Protein AF-0000000070101263 (afdb_homodimer)

Foldseek 3Di:
DPPLVCVVCVVVPPPAAEAEDQKDKDKDAQQVDDDKDKDWHWYDDPNWIKIWIWIWHDPDDPFIKIWIAIETQDDQVVQVFKKKKKWFDADVDIDIDMDGHHYPPDDVVVCVVVVVTDMDGVVVQVRRDDPNMTIIIMGMDTD/DPPLVCVVCVVVPPPAAEAEDQKDKDKAAQQVDDDKDKDWHWYDDPNWIKIWIWIWHDPDDPFIKIWIAIETQDDQVVQVFKKKKKWFDADVDIDMDMDRGHYPPDDVVVCVVVVVTDMDGVVVQVRRDDPNMTIIIMGMDTD

Solvent-accessible surface area (backbone atoms only — not comparable to full-atom values): 15018 Å² total; per-residue (Å²): 131,72,60,64,56,44,48,56,36,57,75,44,35,102,71,47,53,73,43,71,48,44,62,43,74,49,74,40,70,58,67,73,55,84,73,69,47,78,46,63,35,36,36,36,42,94,94,43,43,30,39,42,38,39,33,33,42,69,80,48,98,92,41,55,36,34,42,34,49,45,25,24,70,49,48,60,75,60,18,68,40,31,35,35,32,45,33,38,66,38,93,65,34,34,41,34,30,33,30,56,35,39,18,61,83,49,63,66,64,57,32,60,76,50,43,68,50,43,58,44,45,60,56,40,50,57,66,42,31,58,95,42,23,36,57,33,38,37,37,55,45,78,101,132,72,62,63,58,45,47,56,39,55,73,47,32,101,69,52,53,74,42,72,47,44,63,42,74,50,72,41,72,58,68,73,55,85,72,70,46,77,46,61,34,35,37,35,41,96,92,41,44,30,38,41,37,39,33,33,40,68,80,49,97,91,40,55,34,34,41,35,49,44,25,25,70,50,48,62,75,60,16,69,39,30,34,36,34,44,32,38,66,38,93,64,33,36,40,36,32,33,30,55,36,39,18,60,82,50,63,65,63,56,32,61,75,51,42,69,48,45,58,44,45,61,56,38,50,57,66,43,31,59,95,42,23,37,58,32,40,38,36,54,44,78,100

Radius of gyration: 19.86 Å; Cα contacts (8 Å, |Δi|>4): 641; chains: 2; bounding box: 38×61×40 Å

InterPro domains:
  IPR004162 E3 ubiquitin-protein ligase SINA-like, animal [PTHR45877] (2-142)
  IPR008974 TRAF-like [G3DSA:2.60.210.10] (10-143)
  IPR018121 Seven-in-absentia protein, TRAF-like domain [PF03145] (43-139)

Sequence (286 aa):
MDAVVPHVMQHYNNSVITLEGEVVVFLAVNVNLAGTLDWVMVQSCFGSQFLLILEKLEIHAGYRKFFAAVQLIGTREQAEHFTYRLELNGTRRRLMWEATPLSIHERIETAFLNCDCLVFHPRVAELFAENGDLSINVTISMTMDAVVPHVMQHYNNSVITLEGEVVVFLAVNVNLAGTLDWVMVQSCFGSQFLLILEKLEIHAGYRKFFAAVQLIGTREQAEHFTYRLELNGTRRRLMWEATPLSIHERIETAFLNCDCLVFHPRVAELFAENGDLSINVTISMT

Organism: Ovis aries (NCBI:txid9940)

Structure (mmCIF, N/CA/C/O backbone):
data_AF-0000000070101263-model_v1
#
loop_
_entity.id
_entity.type
_entity.pdbx_description
1 polymer 'E3 ubiquitin-protein ligase'
#
loop_
_atom_site.group_PDB
_atom_site.id
_atom_site.type_symbol
_atom_site.label_atom_id
_atom_site.label_alt_id
_atom_site.label_comp_id
_atom_site.label_asym_id
_atom_site.label_entity_id
_atom_site.label_seq_id
_atom_site.pdbx_PDB_ins_code
_atom_site.Cartn_x
_atom_site.Cartn_y
_atom_site.Cartn_z
_atom_site.occupancy
_atom_site.B_iso_or_equiv
_atom_site.auth_seq_id
_atom_site.auth_comp_id
_atom_site.auth_asym_id
_atom_site.auth_atom_id
_atom_site.pdbx_PDB_model_num
ATOM 1 N N . MET A 1 1 ? 3.904 -27.297 -20.906 1 31.7 1 MET A N 1
ATOM 2 C CA . MET A 1 1 ? 3.092 -26.219 -20.344 1 31.7 1 MET A CA 1
ATOM 3 C C . MET A 1 1 ? 2.418 -26.672 -19.047 1 31.7 1 MET A C 1
ATOM 5 O O . MET A 1 1 ? 2.105 -25.844 -18.188 1 31.7 1 MET A O 1
ATOM 9 N N . ASP A 1 2 ? 1.964 -27.875 -18.984 1 37.81 2 ASP A N 1
ATOM 10 C CA . ASP A 1 2 ? 1.188 -28.641 -18.016 1 37.81 2 ASP A CA 1
ATOM 11 C C . ASP A 1 2 ? 2.014 -28.938 -16.766 1 37.81 2 ASP A C 1
ATOM 13 O O . ASP A 1 2 ? 1.493 -29.469 -15.781 1 37.81 2 ASP A O 1
ATOM 17 N N . ALA A 1 3 ? 3.246 -28.828 -16.984 1 41.22 3 ALA A N 1
ATOM 18 C CA . ALA A 1 3 ? 4.023 -29.516 -15.945 1 41.22 3 ALA A CA 1
ATOM 19 C C . ALA A 1 3 ? 4.094 -28.688 -14.672 1 41.22 3 ALA A C 1
ATOM 21 O O . ALA A 1 3 ? 4.184 -29.234 -13.57 1 41.22 3 ALA A O 1
ATOM 22 N N . VAL A 1 4 ? 4.281 -27.5 -14.82 1 42 4 VAL A N 1
ATOM 23 C CA . VAL A 1 4 ? 4.625 -26.672 -13.672 1 42 4 VAL A CA 1
ATOM 24 C C . VAL A 1 4 ? 3.404 -26.516 -12.766 1 42 4 VAL A C 1
ATOM 26 O O . VAL A 1 4 ? 3.541 -26.328 -11.555 1 42 4 VAL A O 1
ATOM 29 N N . VAL A 1 5 ? 2.182 -26.609 -13.32 1 50.41 5 VAL A N 1
ATOM 30 C CA . VAL A 1 5 ? 0.956 -26.547 -12.531 1 50.41 5 VAL A CA 1
ATOM 31 C C . VAL A 1 5 ? 0.903 -27.703 -11.547 1 50.41 5 VAL A C 1
ATOM 33 O O . VAL A 1 5 ? 0.559 -27.531 -10.375 1 50.41 5 VAL A O 1
ATOM 36 N N . PRO A 1 6 ? 1.546 -28.656 -12.117 1 45.44 6 PRO A N 1
ATOM 37 C CA . PRO A 1 6 ? 1.419 -29.828 -11.242 1 45.44 6 PRO A CA 1
ATOM 38 C C . PRO A 1 6 ? 2.182 -29.672 -9.93 1 45.44 6 PRO A C 1
ATOM 40 O O . PRO A 1 6 ? 1.728 -30.141 -8.883 1 45.44 6 PRO A O 1
ATOM 43 N N . HIS A 1 7 ? 3.258 -29.047 -10.109 1 50.44 7 HIS A N 1
ATOM 44 C CA . HIS A 1 7 ? 4.062 -29.078 -8.891 1 50.44 7 HIS A CA 1
ATOM 45 C C . HIS A 1 7 ? 3.551 -28.078 -7.863 1 50.44 7 HIS A C 1
ATOM 47 O O . HIS A 1 7 ? 3.562 -28.359 -6.66 1 50.44 7 HIS A O 1
ATOM 53 N N . VAL A 1 8 ? 3.246 -26.906 -8.273 1 53.38 8 VAL A N 1
ATOM 54 C CA . VAL A 1 8 ? 2.627 -26 -7.309 1 53.38 8 VAL A CA 1
ATOM 55 C C . VAL A 1 8 ? 1.36 -26.641 -6.742 1 53.38 8 VAL A C 1
ATOM 57 O O . VAL A 1 8 ? 1.121 -26.594 -5.535 1 53.38 8 VAL A O 1
ATOM 60 N N . MET A 1 9 ? 0.621 -27.281 -7.691 1 50.78 9 MET A N 1
ATOM 61 C CA . MET A 1 9 ? -0.564 -28.016 -7.27 1 50.78 9 MET A CA 1
ATOM 62 C C . MET A 1 9 ? -0.178 -29.219 -6.418 1 50.78 9 MET A C 1
ATOM 64 O O . MET A 1 9 ? -0.903 -29.594 -5.492 1 50.78 9 MET A O 1
ATOM 68 N N . GLN A 1 10 ? 0.833 -29.719 -6.832 1 50.75 10 GLN A N 1
ATOM 69 C CA . GLN A 1 10 ? 1.264 -30.875 -6.047 1 50.75 10 GLN A CA 1
ATOM 70 C C . GLN A 1 10 ? 1.709 -30.453 -4.648 1 50.75 10 GLN A C 1
ATOM 72 O O . GLN A 1 10 ? 1.461 -31.156 -3.67 1 50.75 10 GLN A O 1
ATOM 77 N N . HIS A 1 11 ? 2.512 -29.391 -4.719 1 45.5 11 HIS A N 1
ATOM 78 C CA . HIS A 1 11 ? 2.947 -28.891 -3.42 1 45.5 11 HIS A CA 1
ATOM 79 C C . HIS A 1 11 ? 1.771 -28.344 -2.619 1 45.5 11 HIS A C 1
ATOM 81 O O . HIS A 1 11 ? 1.729 -28.484 -1.396 1 45.5 11 HIS A O 1
ATOM 87 N N . TYR A 1 12 ? 0.876 -27.547 -3.354 1 51 12 TYR A N 1
ATOM 88 C CA . TYR A 1 12 ? -0.314 -27.031 -2.682 1 51 12 TYR A CA 1
ATOM 89 C C . TYR A 1 12 ? -1.512 -27.938 -2.928 1 51 12 TYR A C 1
ATOM 91 O O . TYR A 1 12 ? -2.645 -27.594 -2.588 1 51 12 TYR A O 1
ATOM 99 N N . ASN A 1 13 ? -1.43 -29.047 -3.586 1 46.78 13 ASN A N 1
ATOM 100 C CA . ASN A 1 13 ? -2.359 -30.094 -3.998 1 46.78 13 ASN A CA 1
ATOM 101 C C . ASN A 1 13 ? -3.729 -29.906 -3.348 1 46.78 13 ASN A C 1
ATOM 103 O O . ASN A 1 13 ? -4.555 -29.141 -3.832 1 46.78 13 ASN A O 1
ATOM 107 N N . ASN A 1 14 ? -4.043 -31.016 -2.5 1 48.91 14 ASN A N 1
ATOM 108 C CA . ASN A 1 14 ? -5.398 -31.328 -2.078 1 48.91 14 ASN A CA 1
ATOM 109 C C . ASN A 1 14 ? -6.09 -30.125 -1.441 1 48.91 14 ASN A C 1
ATOM 111 O O . ASN A 1 14 ? -7.297 -30.172 -1.188 1 48.91 14 ASN A O 1
ATOM 115 N N . SER A 1 15 ? -5.258 -29.016 -1.234 1 50.16 15 SER A N 1
ATOM 116 C 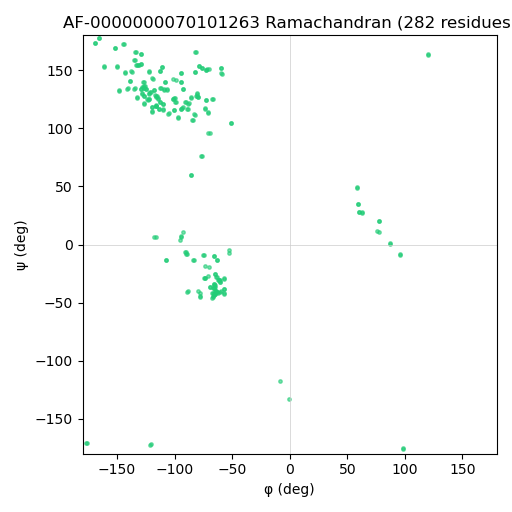CA . SER A 1 15 ? -5.848 -27.969 -0.411 1 50.16 15 SER A CA 1
ATOM 117 C C . SER A 1 15 ? -5.984 -26.672 -1.191 1 50.16 15 SER A C 1
ATOM 119 O O . SER A 1 15 ? -6.32 -25.625 -0.62 1 50.16 15 SER A O 1
ATOM 121 N N . VAL A 1 16 ? -5.645 -26.844 -2.57 1 60.12 16 VAL A N 1
ATOM 122 C CA . VAL A 1 16 ? -5.715 -25.562 -3.254 1 60.12 16 VAL A CA 1
ATOM 123 C C . VAL A 1 16 ? -7.16 -25.266 -3.65 1 60.12 16 VAL A C 1
ATOM 125 O O . VAL A 1 16 ? -7.777 -26.031 -4.391 1 60.12 16 VAL A O 1
ATOM 128 N N . ILE A 1 17 ? -7.766 -24.359 -3.133 1 69.25 17 ILE A N 1
ATOM 129 C CA . ILE A 1 17 ? -9.102 -23.859 -3.436 1 69.25 17 ILE A CA 1
ATOM 130 C C . ILE A 1 17 ? -9.07 -23.078 -4.746 1 69.25 17 ILE A C 1
ATOM 132 O O . ILE A 1 17 ? -8.164 -22.281 -4.977 1 69.25 17 ILE A O 1
ATOM 136 N N . THR A 1 18 ? -9.789 -23.562 -5.727 1 78.38 18 THR A N 1
ATOM 137 C CA . THR A 1 18 ? -9.906 -22.859 -6.996 1 78.38 18 THR A CA 1
ATOM 138 C C . THR A 1 18 ? -11.109 -21.922 -6.988 1 78.38 18 THR A C 1
ATOM 140 O O . THR A 1 18 ? -12.227 -22.344 -6.676 1 78.38 18 THR A O 1
ATOM 143 N N . LEU A 1 19 ? -10.812 -20.719 -7.219 1 86.38 19 LEU A N 1
ATOM 144 C CA . LEU A 1 19 ? -11.852 -19.688 -7.352 1 86.38 19 LEU A CA 1
ATOM 145 C C . LEU A 1 19 ? -12.141 -19.406 -8.82 1 86.38 19 LEU A C 1
ATOM 147 O O . LEU A 1 19 ? -11.242 -19.453 -9.656 1 86.38 19 LEU A O 1
ATOM 151 N N . GLU A 1 20 ? -13.312 -19.219 -9.055 1 92.75 20 GLU A N 1
ATOM 152 C CA . GLU A 1 20 ? -13.711 -18.953 -10.43 1 92.75 20 GLU A CA 1
ATOM 153 C C . GLU A 1 20 ? -14.203 -17.516 -10.586 1 92.75 20 GLU A C 1
ATOM 155 O O . GLU A 1 20 ? -14.953 -17.016 -9.75 1 92.75 20 GLU A O 1
ATOM 160 N N . GLY A 1 21 ? -13.75 -16.812 -11.664 1 95.62 21 GLY A N 1
ATOM 161 C CA . GLY A 1 21 ? -14.242 -15.484 -11.977 1 95.62 21 GLY A CA 1
ATOM 162 C C . GLY A 1 21 ? -13.156 -14.43 -11.984 1 95.62 21 GLY A C 1
ATOM 163 O O . GLY A 1 21 ? -12.047 -14.672 -11.5 1 95.62 21 GLY A O 1
ATOM 164 N N . GLU A 1 22 ? -13.422 -13.289 -12.57 1 97.31 22 GLU A N 1
ATOM 165 C CA . GLU A 1 22 ? -12.461 -12.203 -12.695 1 97.31 22 GLU A CA 1
ATOM 166 C C . GLU A 1 22 ? -12.242 -11.5 -11.359 1 97.31 22 GLU A C 1
ATOM 168 O O . GLU A 1 22 ? -11.219 -10.836 -11.164 1 97.31 22 GLU A O 1
ATOM 173 N N . VAL A 1 23 ? -13.336 -11.562 -10.57 1 97.44 23 VAL A N 1
ATOM 174 C CA . VAL A 1 23 ? -13.281 -10.969 -9.242 1 97.44 23 VAL A CA 1
ATOM 175 C C . VAL A 1 23 ? -13.539 -12.039 -8.18 1 97.44 23 VAL A C 1
ATOM 177 O O . VAL A 1 23 ? -14.578 -12.703 -8.203 1 97.44 23 VAL A O 1
ATOM 180 N N . VAL A 1 24 ? -12.602 -12.289 -7.332 1 96.56 24 VAL A N 1
ATOM 181 C CA . VAL A 1 24 ? -12.75 -13.289 -6.277 1 96.56 24 VAL A CA 1
ATOM 182 C C . VAL A 1 24 ? -12.266 -12.711 -4.949 1 96.56 24 VAL A C 1
ATOM 184 O O . VAL A 1 24 ? -11.68 -11.625 -4.91 1 96.56 24 VAL A O 1
ATOM 187 N N . VAL A 1 25 ? -12.625 -13.406 -3.898 1 96.12 25 VAL A N 1
ATOM 188 C CA . VAL A 1 25 ? -12.094 -13.062 -2.584 1 96.12 25 VAL A CA 1
ATOM 189 C C . VAL A 1 25 ? -11.125 -14.148 -2.115 1 96.12 25 VAL A C 1
ATOM 191 O O . VAL A 1 25 ? -11.516 -15.312 -1.982 1 96.12 25 VAL A O 1
ATOM 194 N N . PHE A 1 26 ? -9.875 -13.805 -1.938 1 94.88 26 PHE A N 1
ATOM 195 C CA . PHE A 1 26 ? -8.844 -14.633 -1.32 1 94.88 26 PHE A CA 1
ATOM 196 C C . PHE A 1 26 ? -8.875 -14.492 0.197 1 94.88 26 PHE A C 1
ATOM 198 O O . PHE A 1 26 ? -8.523 -13.445 0.736 1 94.88 26 PHE A O 1
ATOM 205 N N . LEU A 1 27 ? -9.344 -15.523 0.858 1 93.62 27 LEU A N 1
ATOM 206 C CA . LEU A 1 27 ? -9.422 -15.492 2.314 1 93.62 27 LEU A CA 1
ATOM 207 C C . LEU A 1 27 ? -8.227 -16.188 2.943 1 93.62 27 LEU A C 1
ATOM 209 O O . LEU A 1 27 ? -8.055 -17.406 2.797 1 93.62 27 LEU A O 1
ATOM 213 N N . ALA A 1 28 ? -7.363 -15.492 3.525 1 94.12 28 ALA A N 1
ATOM 214 C CA . ALA A 1 28 ? -6.258 -16.031 4.312 1 94.12 28 ALA A CA 1
ATOM 215 C C . ALA A 1 28 ? -6.637 -16.141 5.789 1 94.12 28 ALA A C 1
ATOM 217 O O . ALA A 1 28 ? -6.824 -15.125 6.465 1 94.12 28 ALA A O 1
ATOM 218 N N . VAL A 1 29 ? -6.625 -17.328 6.289 1 93.06 29 VAL A N 1
ATOM 219 C CA . VAL A 1 29 ? -7.082 -17.547 7.66 1 93.06 29 VAL A CA 1
ATOM 220 C C . VAL A 1 29 ? -5.891 -17.516 8.609 1 93.06 29 VAL A C 1
ATOM 222 O O . VAL A 1 29 ? -4.785 -17.922 8.242 1 93.06 29 VAL A O 1
ATOM 225 N N . ASN A 1 30 ? -6.07 -17.047 9.828 1 93.12 30 ASN A N 1
ATOM 226 C CA . ASN A 1 30 ? -5.113 -17.078 10.93 1 93.12 30 ASN A CA 1
ATOM 227 C C . ASN A 1 30 ? -3.816 -16.359 10.562 1 93.12 30 ASN A C 1
ATOM 229 O O . ASN A 1 30 ? -2.727 -16.891 10.789 1 93.12 30 ASN A O 1
ATOM 233 N N . VAL A 1 31 ? -3.998 -15.133 10.031 1 94 31 VAL A N 1
ATOM 234 C CA . VAL A 1 31 ? -2.818 -14.438 9.531 1 94 31 VAL A CA 1
ATOM 235 C C . VAL A 1 31 ? -2.002 -13.906 10.711 1 94 31 VAL A C 1
ATOM 237 O O . VAL A 1 31 ? -0.859 -13.469 10.539 1 94 31 VAL A O 1
ATOM 240 N N . ASN A 1 32 ? -2.527 -13.969 11.93 1 93 32 ASN A N 1
ATOM 241 C CA . ASN A 1 32 ? -1.845 -13.43 13.102 1 93 32 ASN A CA 1
ATOM 242 C C . ASN A 1 32 ? -0.94 -14.477 13.75 1 93 32 ASN A C 1
ATOM 244 O O . ASN A 1 32 ? -0.196 -14.164 14.68 1 93 32 ASN A O 1
ATOM 248 N N . LEU A 1 33 ? -1.052 -15.656 13.273 1 90.62 33 LEU A N 1
ATOM 249 C CA . LEU A 1 33 ? -0.195 -16.688 13.844 1 90.62 33 LEU A CA 1
ATOM 250 C C . LEU A 1 33 ? 1.277 -16.328 13.672 1 90.62 33 LEU A C 1
ATOM 252 O O . LEU A 1 33 ? 1.656 -15.711 12.672 1 90.62 33 LEU A O 1
ATOM 256 N N . ALA A 1 34 ? 2.049 -16.75 14.641 1 88.19 34 ALA A N 1
ATOM 257 C CA . ALA A 1 34 ? 3.473 -16.422 14.648 1 88.19 34 ALA A CA 1
ATOM 258 C C . ALA A 1 34 ? 4.219 -17.219 13.578 1 88.19 34 ALA A C 1
ATOM 260 O O . ALA A 1 34 ? 3.793 -18.312 13.195 1 88.19 34 ALA A O 1
ATOM 261 N N . GLY A 1 35 ? 5.359 -16.562 13.047 1 87.69 35 GLY A N 1
ATOM 262 C CA . GLY A 1 35 ? 6.242 -17.266 12.133 1 87.69 35 GLY A CA 1
ATOM 263 C C . GLY A 1 35 ? 5.969 -16.953 10.68 1 87.69 35 GLY A C 1
ATOM 264 O O . GLY A 1 35 ? 5.293 -15.961 10.367 1 87.69 35 GLY A O 1
ATOM 265 N N . THR A 1 36 ? 6.633 -17.609 9.867 1 90.06 36 THR A N 1
ATOM 266 C CA . THR A 1 36 ? 6.449 -17.5 8.43 1 90.06 36 THR A CA 1
ATOM 267 C C . THR A 1 36 ? 5.262 -18.344 7.973 1 90.06 36 THR A C 1
ATOM 269 O O . THR A 1 36 ? 5.117 -19.5 8.391 1 90.06 36 THR A O 1
ATOM 272 N N . LEU A 1 37 ? 4.363 -17.734 7.242 1 90.94 37 LEU A N 1
ATOM 273 C CA . LEU A 1 37 ? 3.164 -18.391 6.734 1 90.94 37 LEU A CA 1
ATOM 274 C C . LEU A 1 37 ? 3.008 -18.156 5.234 1 90.94 37 LEU A C 1
ATOM 276 O O . LEU A 1 37 ? 3.547 -17.188 4.695 1 90.94 37 LEU A O 1
ATOM 280 N N . ASP A 1 38 ? 2.283 -19.109 4.566 1 89.31 38 ASP A N 1
ATOM 281 C CA . ASP A 1 38 ? 2.016 -18.969 3.139 1 89.31 38 ASP A CA 1
ATOM 282 C C . ASP A 1 38 ? 0.594 -19.422 2.803 1 89.31 38 ASP A C 1
ATOM 284 O O . ASP A 1 38 ? 0.082 -20.375 3.387 1 89.31 38 ASP A O 1
ATOM 288 N N . TRP A 1 39 ? -0.081 -18.688 2.039 1 90.12 39 TRP A N 1
ATOM 289 C CA . TRP A 1 39 ? -1.398 -18.969 1.484 1 90.12 39 TRP A CA 1
ATOM 290 C C . TRP A 1 39 ? -1.371 -18.922 -0.039 1 90.12 39 TRP A C 1
ATOM 292 O O . TRP A 1 39 ? -0.791 -18 -0.623 1 90.12 39 TRP A O 1
ATOM 302 N N . VAL A 1 40 ? -1.889 -19.938 -0.651 1 89.94 40 VAL A N 1
ATOM 303 C CA . VAL A 1 40 ? -1.947 -19.969 -2.107 1 89.94 40 VAL A CA 1
ATOM 304 C C . VAL A 1 40 ? -3.33 -20.438 -2.559 1 89.94 40 VAL A C 1
ATOM 306 O O . VAL A 1 40 ? -3.893 -21.375 -1.986 1 89.94 40 VAL A O 1
ATOM 309 N N . MET A 1 41 ? -3.873 -19.766 -3.492 1 90.38 41 MET A N 1
ATOM 310 C CA . MET A 1 41 ? -5.121 -20.156 -4.141 1 90.38 41 MET A CA 1
ATOM 311 C C . MET A 1 41 ? -5.016 -20.016 -5.656 1 90.38 41 MET A C 1
ATOM 313 O O . MET A 1 41 ? -4.156 -19.281 -6.156 1 90.38 41 MET A O 1
ATOM 317 N N . VAL A 1 42 ? -5.844 -20.703 -6.27 1 91.31 42 VAL A N 1
ATOM 318 C CA . VAL A 1 42 ? -5.875 -20.609 -7.727 1 91.31 42 VAL A CA 1
ATOM 319 C C . VAL A 1 42 ? -7.141 -19.875 -8.172 1 91.31 42 VAL A C 1
ATOM 321 O O . VAL A 1 42 ? -8.227 -20.125 -7.645 1 91.31 42 VAL A O 1
ATOM 324 N N . GLN A 1 43 ? -7.012 -18.984 -9.039 1 94 43 GLN A N 1
ATOM 325 C CA . GLN A 1 43 ? -8.117 -18.266 -9.672 1 94 43 GLN A CA 1
ATOM 326 C C . GLN A 1 43 ? -8.172 -18.547 -11.164 1 94 43 GLN A C 1
ATOM 328 O O . GLN A 1 43 ? -7.168 -18.422 -11.867 1 94 43 GLN A O 1
ATOM 333 N N . SER A 1 44 ? -9.312 -18.953 -11.609 1 93 44 SER A N 1
ATOM 334 C CA . SER A 1 44 ? -9.508 -19.25 -13.023 1 93 44 SER A CA 1
ATOM 335 C C . SER A 1 44 ? -10.414 -18.219 -13.695 1 93 44 SER A C 1
ATOM 337 O O . SER A 1 44 ? -11.547 -18 -13.25 1 93 44 SER A O 1
ATOM 339 N N . CYS A 1 45 ? -9.914 -17.562 -14.695 1 95.75 45 CYS A N 1
ATOM 340 C CA . CYS A 1 45 ? -10.688 -16.625 -15.5 1 95.75 45 CYS A CA 1
ATOM 341 C C . CYS A 1 45 ? -10 -16.375 -16.844 1 95.75 45 CYS A C 1
ATOM 343 O O . CYS A 1 45 ? -8.805 -16.609 -16.984 1 95.75 45 CYS A O 1
ATOM 345 N N . PHE A 1 46 ? -10.75 -16.016 -17.891 1 97.25 46 PHE A N 1
ATOM 346 C CA . PHE A 1 46 ? -10.266 -15.672 -19.234 1 97.25 46 PHE A CA 1
ATOM 347 C C . PHE A 1 46 ? -9.516 -16.844 -19.844 1 97.25 46 PHE A C 1
ATOM 349 O O . PHE A 1 46 ? -8.508 -16.656 -20.547 1 97.25 46 PHE A O 1
ATOM 356 N N . GLY A 1 47 ? -9.867 -18.016 -19.453 1 94.56 47 GLY A N 1
ATOM 357 C CA . GLY A 1 47 ? -9.242 -19.203 -20.016 1 94.56 47 GLY A CA 1
ATOM 358 C C . GLY A 1 47 ? -7.848 -19.469 -19.484 1 94.56 47 GLY A C 1
ATOM 359 O O . GLY A 1 47 ? -7.082 -20.234 -20.062 1 94.56 47 GLY A O 1
ATOM 360 N N . SER A 1 48 ? -7.504 -18.719 -18.391 1 95.06 48 SER A N 1
ATOM 361 C CA . SER A 1 48 ? -6.195 -18.859 -17.766 1 95.06 48 SER A CA 1
ATOM 362 C C . SER A 1 48 ? -6.32 -19.078 -16.25 1 95.06 48 SER A C 1
ATOM 364 O O . SER A 1 48 ? -7.398 -18.906 -15.688 1 95.06 48 SER A O 1
ATOM 366 N N . GLN A 1 49 ? -5.277 -19.516 -15.695 1 92.31 49 GLN A N 1
ATOM 367 C CA . GLN A 1 49 ? -5.223 -19.719 -14.25 1 92.31 49 GLN A CA 1
ATOM 368 C C . GLN A 1 49 ? -4.129 -18.859 -13.617 1 92.31 49 GLN A C 1
ATOM 370 O O . GLN A 1 49 ? -3.045 -18.703 -14.188 1 92.31 49 GLN A O 1
ATOM 375 N N . PHE A 1 50 ? -4.441 -18.406 -12.5 1 94.81 50 PHE A N 1
ATOM 376 C CA . PHE A 1 50 ? -3.543 -17.531 -11.75 1 94.81 50 PHE A CA 1
ATOM 377 C C . PHE A 1 50 ? -3.322 -18.062 -10.336 1 94.81 50 PHE A C 1
ATOM 379 O O . PHE A 1 50 ? -4.258 -18.547 -9.703 1 94.81 50 PHE A O 1
ATOM 386 N N . LEU A 1 51 ? -2.119 -17.969 -9.898 1 93.5 51 LEU A N 1
ATOM 387 C CA . LEU A 1 51 ? -1.808 -18.266 -8.508 1 93.5 51 LEU A CA 1
ATOM 388 C C . LEU A 1 51 ? -1.819 -16.984 -7.668 1 93.5 51 LEU A C 1
ATOM 390 O O . LEU A 1 51 ? -1.079 -16.047 -7.953 1 93.5 51 LEU A O 1
ATOM 394 N N . LEU A 1 52 ? -2.756 -17 -6.73 1 95 52 LEU A N 1
ATOM 395 C CA . LEU A 1 52 ? -2.758 -15.938 -5.723 1 95 52 LEU A CA 1
ATOM 396 C C . LEU A 1 52 ? -1.873 -16.312 -4.539 1 95 52 LEU A C 1
ATOM 398 O O . LEU A 1 52 ? -2.094 -17.344 -3.896 1 95 52 LEU A O 1
ATOM 402 N N . ILE A 1 53 ? -0.875 -15.492 -4.266 1 93.69 53 ILE A N 1
ATOM 403 C CA . ILE A 1 53 ? 0.125 -15.859 -3.27 1 93.69 53 ILE A CA 1
ATOM 404 C C . ILE A 1 53 ? 0.193 -14.789 -2.188 1 93.69 53 ILE A C 1
ATOM 406 O O . ILE A 1 53 ? 0.315 -13.594 -2.492 1 93.69 53 ILE A O 1
ATOM 410 N N . LEU A 1 54 ? 0.026 -15.156 -0.981 1 95.62 54 LEU A N 1
ATOM 411 C CA . LEU A 1 54 ? 0.294 -14.344 0.197 1 95.62 54 LEU A CA 1
ATOM 412 C C . LEU A 1 54 ? 1.306 -15.023 1.112 1 95.62 54 LEU A C 1
ATOM 414 O O . LEU A 1 54 ? 1.133 -16.188 1.479 1 95.62 54 LEU A O 1
ATOM 418 N N . GLU A 1 55 ? 2.355 -14.312 1.417 1 94.5 55 GLU A N 1
ATOM 419 C CA . GLU A 1 55 ? 3.355 -14.836 2.34 1 94.5 55 GLU A CA 1
ATOM 420 C C . GLU A 1 55 ? 3.652 -13.852 3.461 1 94.5 55 GLU A C 1
ATOM 422 O O . GLU A 1 55 ? 3.732 -12.641 3.225 1 94.5 55 GLU A O 1
ATOM 427 N N . LYS A 1 56 ? 3.717 -14.375 4.594 1 94.94 56 LYS A N 1
ATOM 428 C CA . LYS A 1 56 ? 4.277 -13.664 5.742 1 94.94 56 LYS A CA 1
ATOM 429 C C . LYS A 1 56 ? 5.711 -14.117 6.016 1 94.94 56 LYS A C 1
ATOM 431 O O . LYS A 1 56 ? 5.949 -15.273 6.359 1 94.94 56 LYS A O 1
ATOM 436 N N . LEU A 1 57 ? 6.648 -13.164 5.863 1 93.81 57 LEU A N 1
ATOM 437 C CA . LEU A 1 57 ? 8.055 -13.523 5.961 1 93.81 57 LEU A CA 1
ATOM 438 C C . LEU A 1 57 ? 8.75 -12.719 7.055 1 93.81 57 LEU A C 1
ATOM 440 O O . LEU A 1 57 ? 8.383 -11.57 7.309 1 93.81 57 LEU A O 1
ATOM 444 N N . GLU A 1 58 ? 9.68 -13.32 7.629 1 89.81 58 GLU A N 1
ATOM 445 C CA . GLU A 1 58 ? 10.562 -12.602 8.539 1 89.81 58 GLU A CA 1
ATOM 446 C C . GLU A 1 58 ? 11.742 -11.984 7.801 1 89.81 58 GLU A C 1
ATOM 448 O O . GLU A 1 58 ? 12.586 -12.703 7.254 1 89.81 58 GLU A O 1
ATOM 453 N N . ILE A 1 59 ? 11.883 -10.742 7.77 1 84.25 59 ILE A N 1
ATOM 454 C CA . ILE A 1 59 ? 12.93 -10.039 7.035 1 84.25 59 ILE A CA 1
ATOM 455 C C . ILE A 1 59 ? 14.164 -9.875 7.926 1 84.25 59 ILE A C 1
ATOM 457 O O . ILE A 1 59 ? 15.297 -10.016 7.457 1 84.25 59 ILE A O 1
ATOM 461 N N . HIS A 1 60 ? 14.039 -9.57 9.172 1 78.75 60 HIS A N 1
ATOM 462 C CA . HIS A 1 60 ? 15.078 -9.586 10.195 1 78.75 60 HIS A CA 1
ATOM 463 C C . HIS A 1 60 ? 14.531 -10.031 11.539 1 78.75 60 HIS A C 1
ATOM 465 O O . HIS A 1 60 ? 13.344 -10.344 11.664 1 78.75 60 HIS A O 1
ATOM 471 N N . ALA A 1 61 ? 15.398 -10.219 12.438 1 78 61 ALA A N 1
ATOM 472 C CA . ALA A 1 61 ? 14.953 -10.727 13.727 1 78 61 ALA A CA 1
ATOM 473 C C . ALA A 1 61 ? 13.789 -9.898 14.273 1 78 61 ALA A C 1
ATOM 475 O O . ALA A 1 61 ? 13.945 -8.711 14.57 1 78 61 ALA A O 1
ATOM 476 N N . GLY A 1 62 ? 12.547 -10.516 14.172 1 78.62 62 GLY A N 1
ATOM 477 C CA . GLY A 1 62 ? 11.375 -9.93 14.789 1 78.62 62 GLY A CA 1
ATOM 478 C C . GLY A 1 62 ? 10.562 -9.078 13.836 1 78.62 62 GLY A C 1
ATOM 479 O O . GLY A 1 62 ? 9.469 -8.609 14.18 1 78.62 62 GLY A O 1
ATOM 480 N N . TYR A 1 63 ? 11.109 -8.82 12.625 1 85.31 63 TYR A N 1
ATOM 481 C CA . TYR A 1 63 ? 10.406 -7.965 11.672 1 85.31 63 TYR A CA 1
ATOM 482 C C . TYR A 1 63 ? 9.789 -8.797 10.555 1 85.31 63 TYR A C 1
ATOM 484 O O . TYR A 1 63 ? 10.508 -9.43 9.773 1 85.31 63 TYR A O 1
ATOM 492 N N . ARG A 1 64 ? 8.484 -8.773 10.594 1 92.62 64 ARG A N 1
ATOM 493 C CA . ARG A 1 64 ? 7.758 -9.555 9.594 1 92.62 64 ARG A CA 1
ATOM 494 C C . ARG A 1 64 ? 7.031 -8.648 8.609 1 92.62 64 ARG A C 1
ATOM 496 O O . ARG A 1 64 ? 6.695 -7.508 8.938 1 92.62 64 ARG A O 1
ATOM 503 N N . LYS A 1 65 ? 6.855 -9.195 7.453 1 94.38 65 LYS A N 1
ATOM 504 C CA . LYS A 1 65 ? 6.117 -8.5 6.406 1 94.38 65 LYS A CA 1
ATOM 505 C C . LYS A 1 65 ? 5.266 -9.469 5.594 1 94.38 65 LYS A C 1
ATOM 507 O O . LYS A 1 65 ? 5.609 -10.641 5.461 1 94.38 65 LYS A O 1
ATOM 512 N N . PHE A 1 66 ? 4.199 -8.914 5.16 1 96.62 66 PHE A N 1
ATOM 513 C CA . PHE A 1 66 ? 3.383 -9.648 4.203 1 96.62 66 PHE A CA 1
ATOM 514 C C . PHE A 1 66 ? 3.744 -9.266 2.775 1 96.62 66 PHE A C 1
ATOM 516 O O . PHE A 1 66 ? 3.982 -8.094 2.484 1 96.62 66 PHE A O 1
ATOM 523 N N . PHE A 1 67 ? 3.785 -10.25 1.896 1 97.31 67 PHE A N 1
ATOM 524 C CA . PHE A 1 67 ? 3.961 -10.086 0.458 1 97.31 67 PHE A CA 1
ATOM 525 C C . PHE A 1 67 ? 2.85 -10.789 -0.308 1 97.31 67 PHE A C 1
ATOM 527 O O . PHE A 1 67 ? 2.551 -11.953 -0.045 1 97.31 67 PHE A O 1
ATOM 534 N N . ALA A 1 68 ? 2.225 -10.062 -1.189 1 98.06 68 ALA A N 1
ATOM 535 C CA . ALA A 1 68 ? 1.176 -10.664 -2.006 1 98.06 68 ALA A CA 1
ATOM 536 C C . ALA A 1 68 ? 1.402 -10.383 -3.488 1 98.06 68 ALA A C 1
ATOM 538 O O . ALA A 1 68 ? 1.7 -9.25 -3.869 1 98.06 68 ALA A O 1
ATOM 539 N N . ALA A 1 69 ? 1.267 -11.391 -4.289 1 98.06 69 ALA A N 1
ATOM 540 C CA . ALA A 1 69 ? 1.418 -11.266 -5.734 1 98.06 69 ALA A CA 1
ATOM 541 C C . ALA A 1 69 ? 0.582 -12.312 -6.465 1 98.06 69 ALA A C 1
ATO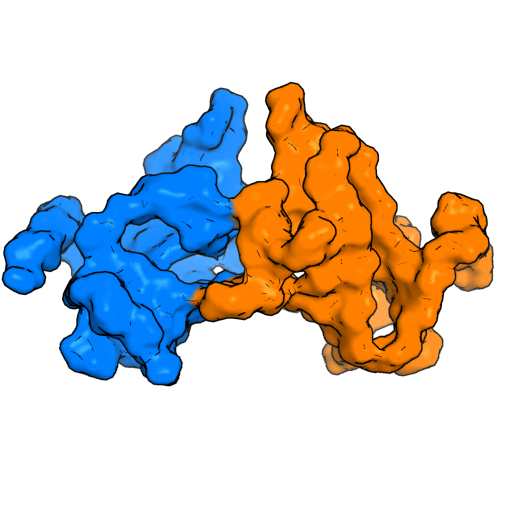M 543 O O . ALA A 1 69 ? 0.014 -13.211 -5.84 1 98.06 69 ALA A O 1
ATOM 544 N N . VAL A 1 70 ? 0.497 -12.117 -7.742 1 97.56 70 VAL A N 1
ATOM 545 C CA . VAL A 1 70 ? -0.231 -13.047 -8.609 1 97.56 70 VAL A CA 1
ATOM 546 C C . VAL A 1 70 ? 0.686 -13.539 -9.727 1 97.56 70 VAL A C 1
ATOM 548 O O . VAL A 1 70 ? 1.422 -12.75 -10.328 1 97.56 70 VAL A O 1
ATOM 551 N N . GLN A 1 71 ? 0.623 -14.812 -9.891 1 96.75 71 GLN A N 1
ATOM 552 C CA . GLN A 1 71 ? 1.371 -15.406 -10.992 1 96.75 71 GLN A CA 1
ATOM 553 C C . GLN A 1 71 ? 0.436 -16.078 -11.992 1 96.75 71 GLN A C 1
ATOM 555 O O . GLN A 1 71 ? -0.457 -16.828 -11.609 1 96.75 71 GLN A O 1
ATOM 560 N N . LEU A 1 72 ? 0.682 -15.789 -13.18 1 96.56 72 LEU A N 1
ATOM 561 C CA . LEU A 1 72 ? -0.017 -16.5 -14.25 1 96.56 72 LEU A CA 1
ATOM 562 C C . LEU A 1 72 ? 0.619 -17.859 -14.508 1 96.56 72 LEU A C 1
ATOM 564 O O . LEU A 1 72 ? 1.843 -17.969 -14.609 1 96.56 72 LEU A O 1
ATOM 568 N N . ILE A 1 73 ? -0.179 -18.828 -14.531 1 92.88 73 ILE A N 1
ATOM 569 C CA . ILE A 1 73 ? 0.293 -20.109 -15.031 1 92.88 73 ILE A CA 1
ATOM 570 C C . ILE A 1 73 ? 0.377 -20.078 -16.547 1 92.88 73 ILE A C 1
ATOM 572 O O . ILE A 1 73 ? -0.512 -20.578 -17.25 1 92.88 73 ILE A O 1
ATOM 576 N N . GLY A 1 74 ? 1.354 -19.453 -17.047 1 94.44 74 GLY A N 1
ATOM 577 C CA . GLY A 1 74 ? 1.588 -19.203 -18.469 1 94.44 74 GLY A CA 1
ATOM 578 C C . GLY A 1 74 ? 2.902 -18.5 -18.734 1 94.44 74 GLY A C 1
ATOM 579 O O . GLY A 1 74 ? 3.768 -18.422 -17.859 1 94.44 74 GLY A O 1
ATOM 580 N N . THR A 1 75 ? 3.08 -18.078 -19.953 1 95.56 75 THR A N 1
ATOM 581 C CA . THR A 1 75 ? 4.336 -17.469 -20.359 1 95.56 75 THR A CA 1
ATOM 582 C C . THR A 1 75 ? 4.375 -15.992 -19.953 1 95.56 75 THR A C 1
ATOM 584 O O . THR A 1 75 ? 3.344 -15.414 -19.609 1 95.56 75 THR A O 1
ATOM 587 N N . ARG A 1 76 ? 5.602 -15.469 -20.016 1 95.75 76 ARG A N 1
ATOM 588 C CA . ARG A 1 76 ? 5.777 -14.047 -19.75 1 95.75 76 ARG A CA 1
ATOM 589 C C . ARG A 1 76 ? 4.973 -13.195 -20.719 1 95.75 76 ARG A C 1
ATOM 591 O O . ARG A 1 76 ? 4.406 -12.172 -20.344 1 95.75 76 ARG A O 1
ATOM 598 N N . GLU A 1 77 ? 4.965 -13.625 -21.969 1 97.12 77 GLU A N 1
ATOM 599 C CA . GLU A 1 77 ? 4.215 -12.883 -22.984 1 97.12 77 GLU A CA 1
ATOM 600 C C . GLU A 1 77 ? 2.721 -12.875 -22.672 1 97.12 77 GLU A C 1
ATOM 602 O O . GLU A 1 77 ? 2.057 -11.844 -22.797 1 97.12 77 GLU A O 1
ATOM 607 N N . GLN A 1 78 ? 2.232 -14.016 -22.234 1 97 78 GLN A N 1
ATOM 608 C CA . GLN A 1 78 ? 0.825 -14.109 -21.859 1 97 78 GLN A CA 1
ATOM 609 C C . GLN A 1 78 ? 0.52 -13.219 -20.656 1 97 78 GLN A C 1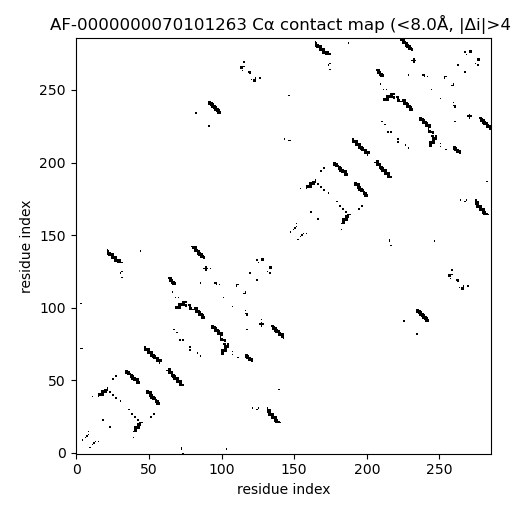
ATOM 611 O O . GLN A 1 78 ? -0.525 -12.562 -20.609 1 97 78 GLN A O 1
ATOM 616 N N . ALA A 1 79 ? 1.397 -13.18 -19.734 1 97.62 79 ALA A N 1
ATOM 617 C CA . ALA A 1 79 ? 1.196 -12.406 -18.5 1 97.62 79 ALA A CA 1
ATOM 618 C C . ALA A 1 79 ? 1.023 -10.93 -18.812 1 97.62 79 ALA A C 1
ATOM 620 O O . ALA A 1 79 ? 0.261 -10.227 -18.141 1 97.62 79 ALA A O 1
ATOM 621 N N . GLU A 1 80 ? 1.681 -10.43 -19.859 1 96.88 80 GLU A N 1
ATOM 622 C CA . GLU A 1 80 ? 1.651 -9.016 -20.234 1 96.88 80 GLU A CA 1
ATOM 623 C C . GLU A 1 80 ? 0.256 -8.594 -20.688 1 96.88 80 GLU A C 1
ATOM 625 O O . GLU A 1 80 ? -0.036 -7.402 -20.797 1 96.88 80 GLU A O 1
ATOM 630 N N . HIS A 1 81 ? -0.636 -9.641 -20.875 1 97.62 81 HIS A N 1
ATOM 631 C CA . HIS A 1 81 ? -1.979 -9.328 -21.344 1 97.62 81 HIS A CA 1
ATOM 632 C C . HIS A 1 81 ? -2.955 -9.18 -20.188 1 97.62 81 HIS A C 1
ATOM 634 O O . HIS A 1 81 ? -4.152 -8.984 -20.391 1 97.62 81 HIS A O 1
ATOM 640 N N . PHE A 1 82 ? -2.426 -9.211 -19.016 1 98.12 82 PHE A N 1
ATOM 641 C CA . PHE A 1 82 ? -3.314 -9.172 -17.859 1 98.12 82 PHE A CA 1
ATOM 642 C C . PHE A 1 82 ? -2.844 -8.133 -16.844 1 98.12 82 PHE A C 1
ATOM 644 O O . PHE A 1 82 ? -1.673 -7.746 -16.844 1 98.12 82 PHE A O 1
ATOM 651 N N . THR A 1 83 ? -3.723 -7.625 -16.047 1 98.44 83 THR A N 1
ATOM 652 C CA . THR A 1 83 ? -3.486 -6.824 -14.852 1 98.44 83 THR A CA 1
ATOM 653 C C . THR A 1 83 ? -4.211 -7.426 -13.656 1 98.44 83 THR A C 1
ATOM 655 O O . THR A 1 83 ? -5.348 -7.883 -13.773 1 98.44 83 THR A O 1
ATOM 658 N N . TYR A 1 84 ? -3.545 -7.508 -12.57 1 98.69 84 TYR A N 1
ATOM 659 C CA . TYR A 1 84 ? -4.23 -7.926 -11.352 1 98.69 84 TYR A CA 1
ATOM 660 C C . TYR A 1 84 ? -4.297 -6.781 -10.352 1 98.69 84 TYR A C 1
ATOM 662 O O . TYR A 1 84 ? -3.402 -5.934 -10.305 1 98.69 84 TYR A O 1
ATOM 670 N N . ARG A 1 85 ? -5.332 -6.789 -9.578 1 98.69 85 ARG A N 1
ATOM 671 C CA . ARG A 1 85 ? -5.52 -5.84 -8.492 1 98.69 85 ARG A CA 1
ATOM 672 C C . ARG A 1 85 ? -5.801 -6.562 -7.176 1 98.69 85 ARG A C 1
ATOM 674 O O . ARG A 1 85 ? -6.695 -7.406 -7.102 1 98.69 85 ARG A O 1
ATOM 681 N N . LEU A 1 86 ? -4.984 -6.34 -6.215 1 98.81 86 LEU A N 1
ATOM 682 C CA . LEU A 1 86 ? -5.199 -6.777 -4.84 1 98.81 86 LEU A CA 1
ATOM 683 C C . LEU A 1 86 ? -5.727 -5.633 -3.98 1 98.81 86 LEU A C 1
ATOM 685 O O . LEU A 1 86 ? -5.129 -4.555 -3.941 1 98.81 86 LEU A O 1
ATOM 689 N N . GLU A 1 87 ? -6.828 -5.898 -3.342 1 98.62 87 GLU A N 1
ATOM 690 C CA . GLU A 1 87 ? -7.445 -4.824 -2.568 1 98.62 87 GLU A CA 1
ATOM 691 C C . GLU A 1 87 ? -7.84 -5.309 -1.174 1 98.62 87 GLU A C 1
ATOM 693 O O . GLU A 1 87 ? -8.484 -6.348 -1.029 1 98.62 87 GLU A O 1
ATOM 698 N N . LEU A 1 88 ? -7.395 -4.617 -0.136 1 98.31 88 LEU A N 1
ATOM 699 C CA . LEU A 1 88 ? -7.844 -4.785 1.242 1 98.31 88 LEU A CA 1
ATOM 700 C C . LEU A 1 88 ? -8.836 -3.691 1.624 1 98.31 88 LEU A C 1
ATOM 702 O O . LEU A 1 88 ? -8.547 -2.502 1.485 1 98.31 88 LEU A O 1
ATOM 706 N N . ASN A 1 89 ? -9.969 -4.168 2.078 1 96.81 89 ASN A N 1
ATOM 707 C CA . ASN A 1 89 ? -11.023 -3.223 2.436 1 96.81 89 ASN A CA 1
ATOM 708 C C . ASN A 1 89 ? -11.352 -3.289 3.924 1 96.81 89 ASN A C 1
ATOM 710 O O . ASN A 1 89 ? -11.719 -4.348 4.438 1 96.81 89 ASN A O 1
ATOM 714 N N . GLY A 1 90 ? -11.172 -2.201 4.621 1 92.31 90 GLY A N 1
ATOM 715 C CA . GLY A 1 90 ? -11.539 -2.084 6.023 1 92.31 90 GLY A CA 1
ATOM 716 C C . GLY A 1 90 ? -12.547 -0.984 6.281 1 92.31 90 GLY A C 1
ATOM 717 O O . GLY A 1 90 ? -13.156 -0.46 5.348 1 92.31 90 GLY A O 1
ATOM 718 N N . THR A 1 91 ? -12.766 -0.747 7.598 1 89.56 91 THR A N 1
ATOM 719 C CA . THR A 1 91 ? -13.664 0.339 7.988 1 89.56 91 THR A CA 1
ATOM 720 C C . THR A 1 91 ? -13.023 1.694 7.699 1 89.56 91 THR A C 1
ATOM 722 O O . THR A 1 91 ? -12.164 2.152 8.453 1 89.56 91 THR A O 1
ATOM 725 N N . ARG A 1 92 ? -13.273 2.318 6.641 1 90.31 92 ARG A N 1
ATOM 726 C CA . ARG A 1 92 ? -12.82 3.637 6.211 1 90.31 92 ARG A CA 1
ATOM 727 C C . ARG A 1 92 ? -11.383 3.58 5.699 1 90.31 92 ARG A C 1
ATOM 729 O O . ARG A 1 92 ? -10.633 4.547 5.832 1 90.31 92 ARG A O 1
ATOM 736 N N . ARG A 1 93 ? -10.945 2.389 5.328 1 96.12 93 ARG A N 1
ATOM 737 C CA . ARG A 1 93 ? -9.609 2.217 4.777 1 96.12 93 ARG A CA 1
ATOM 738 C C . ARG A 1 93 ? -9.633 1.281 3.572 1 96.12 93 ARG A C 1
ATOM 740 O O . ARG A 1 93 ? -10.406 0.323 3.539 1 96.12 93 ARG A O 1
ATOM 747 N N . ARG A 1 94 ? -8.727 1.584 2.713 1 98.12 94 ARG A N 1
ATOM 748 C CA . ARG A 1 94 ? -8.516 0.716 1.559 1 98.12 94 ARG A CA 1
ATOM 749 C C . ARG A 1 94 ? -7.055 0.729 1.123 1 98.12 94 ARG A C 1
ATOM 751 O O . ARG A 1 94 ? -6.422 1.787 1.077 1 98.12 94 ARG A O 1
ATOM 758 N N . LEU A 1 95 ? -6.512 -0.38 0.896 1 98.69 95 LEU A N 1
ATOM 759 C CA . LEU A 1 95 ? -5.18 -0.548 0.324 1 98.69 95 LEU A CA 1
ATOM 760 C C . LEU A 1 95 ? -5.242 -1.351 -0.971 1 98.69 95 LEU A C 1
ATOM 762 O O . LEU A 1 95 ? -5.918 -2.381 -1.036 1 98.69 95 LEU A O 1
ATOM 766 N N . MET A 1 96 ? -4.586 -0.804 -1.977 1 98.62 96 MET A N 1
ATOM 767 C CA . MET A 1 96 ? -4.688 -1.477 -3.268 1 98.62 96 MET A CA 1
ATOM 768 C C . MET A 1 96 ? -3.334 -1.507 -3.971 1 98.62 96 MET A C 1
ATOM 770 O O . MET A 1 96 ? -2.58 -0.534 -3.918 1 98.62 96 MET A O 1
ATOM 774 N N . TRP A 1 97 ? -3.033 -2.617 -4.613 1 98.69 97 TRP A N 1
ATOM 775 C CA . TRP A 1 97 ? -1.893 -2.803 -5.508 1 98.69 97 TRP A CA 1
ATOM 776 C C . TRP A 1 97 ? -2.338 -3.379 -6.848 1 98.69 97 TRP A C 1
ATOM 778 O O . TRP A 1 97 ? -3.135 -4.32 -6.891 1 98.69 97 TRP A O 1
ATOM 788 N N . GLU A 1 98 ? -1.929 -2.768 -7.875 1 98.5 98 GLU A N 1
ATOM 789 C CA . GLU A 1 98 ? -2.219 -3.23 -9.227 1 98.5 98 GLU A CA 1
ATOM 790 C C . GLU A 1 98 ? -0.938 -3.395 -10.039 1 98.5 98 GLU A C 1
ATOM 792 O O . GLU A 1 98 ? -0.044 -2.549 -9.977 1 98.5 98 GLU A O 1
ATOM 797 N N . ALA A 1 99 ? -0.906 -4.562 -10.789 1 98.44 99 ALA A N 1
ATOM 798 C CA . ALA A 1 99 ? 0.282 -4.793 -11.602 1 98.44 99 ALA A CA 1
ATOM 799 C C . ALA A 1 99 ? 0.038 -5.898 -12.625 1 98.44 99 ALA A C 1
ATOM 801 O O . ALA A 1 99 ? -1.054 -6.469 -12.68 1 98.44 99 ALA A O 1
ATOM 802 N N . THR A 1 100 ? 1.063 -6.098 -13.406 1 98.12 100 THR A N 1
ATOM 803 C CA . THR A 1 100 ? 1.095 -7.25 -14.305 1 98.12 100 THR A CA 1
ATOM 804 C C . THR A 1 100 ? 1.49 -8.516 -13.547 1 98.12 100 THR A C 1
ATOM 806 O O . THR A 1 100 ? 2.447 -8.508 -12.773 1 98.12 100 THR A O 1
ATOM 809 N N . PRO A 1 101 ? 0.671 -9.531 -13.68 1 98 101 PRO A N 1
ATOM 810 C CA . PRO A 1 101 ? 1.078 -10.766 -13.008 1 98 101 PRO A CA 1
ATOM 811 C C . PRO A 1 101 ? 2.422 -11.289 -13.5 1 98 101 PRO A C 1
ATOM 813 O O . PRO A 1 101 ? 2.795 -11.055 -14.656 1 98 101 PRO A O 1
ATOM 816 N N . LEU A 1 102 ? 3.105 -11.992 -12.633 1 96.94 102 LEU A N 1
ATOM 817 C CA . LEU A 1 102 ? 4.309 -12.719 -13.047 1 96.94 102 LEU A CA 1
ATOM 818 C C . LEU A 1 102 ? 3.947 -14.016 -13.758 1 96.94 102 LEU A C 1
ATOM 820 O O . LEU A 1 102 ? 2.875 -14.578 -13.523 1 96.94 102 LEU A O 1
ATOM 824 N N . SER A 1 103 ? 4.832 -14.391 -14.562 1 95 103 SER A N 1
ATOM 825 C CA . SER A 1 103 ? 4.715 -15.75 -15.086 1 95 103 SER A CA 1
ATOM 826 C C . SER A 1 103 ? 5.152 -16.781 -14.055 1 95 103 SER A C 1
ATOM 828 O O . SER A 1 103 ? 6.047 -16.516 -13.242 1 95 103 SER A O 1
ATOM 830 N N . ILE A 1 104 ? 4.602 -17.875 -14.172 1 92 104 ILE A N 1
ATOM 831 C CA . ILE A 1 104 ? 4.98 -18.953 -13.273 1 92 104 ILE A CA 1
ATOM 832 C C . ILE A 1 104 ? 6.453 -19.312 -13.477 1 92 104 ILE A C 1
ATOM 834 O O . ILE A 1 104 ? 7.066 -19.969 -12.633 1 92 104 ILE A O 1
ATOM 838 N N . HIS A 1 105 ? 7.035 -18.844 -14.539 1 90.62 105 HIS A N 1
ATOM 839 C CA . HIS A 1 105 ? 8.438 -19.109 -14.844 1 90.62 105 HIS A CA 1
ATOM 840 C C . HIS A 1 105 ? 9.352 -18.125 -14.102 1 90.62 105 HIS A C 1
ATOM 842 O O . HIS A 1 105 ? 10.57 -18.312 -14.078 1 90.62 105 HIS A O 1
ATOM 848 N N . GLU A 1 106 ? 8.797 -17.125 -13.586 1 91.44 106 GLU A N 1
ATOM 849 C CA . GLU A 1 106 ? 9.562 -16.188 -12.781 1 91.44 106 GLU A CA 1
ATOM 850 C C . GLU A 1 106 ? 9.508 -16.547 -11.297 1 91.44 106 GLU A C 1
ATOM 852 O O . GLU A 1 106 ? 8.469 -16.984 -10.805 1 91.44 106 GLU A O 1
ATOM 857 N N . ARG A 1 107 ? 10.602 -16.516 -10.742 1 91.12 107 ARG A N 1
ATOM 858 C CA . ARG A 1 107 ? 10.641 -16.781 -9.305 1 91.12 107 ARG A CA 1
ATOM 859 C C . ARG A 1 107 ? 9.945 -15.672 -8.523 1 91.12 107 ARG A C 1
ATOM 861 O O . ARG A 1 107 ? 10.344 -14.508 -8.594 1 91.12 107 ARG A O 1
ATOM 868 N N . ILE A 1 108 ? 9.016 -16.031 -7.738 1 91 108 ILE A N 1
ATOM 869 C CA . ILE A 1 108 ? 8.227 -15.047 -7 1 91 108 ILE A CA 1
ATOM 870 C C . ILE A 1 108 ? 9.117 -14.305 -6.008 1 91 108 ILE A C 1
ATOM 872 O O . ILE A 1 108 ? 8.867 -13.141 -5.691 1 91 108 ILE A O 1
ATOM 876 N N . GLU A 1 109 ? 10.234 -14.93 -5.566 1 92.31 109 GLU A N 1
ATOM 877 C CA . GLU A 1 109 ? 11.172 -14.328 -4.621 1 92.31 109 GLU A CA 1
ATOM 878 C C . GLU A 1 109 ? 11.781 -13.055 -5.191 1 92.31 109 GLU A C 1
ATOM 880 O O . GLU A 1 109 ? 12.109 -12.125 -4.445 1 92.31 109 GLU A O 1
ATOM 885 N N . THR A 1 110 ? 11.914 -13.023 -6.473 1 92.94 110 THR A N 1
ATOM 886 C CA . THR A 1 110 ? 12.469 -11.836 -7.113 1 92.94 110 THR A CA 1
ATOM 887 C C . THR A 1 110 ? 11.539 -10.641 -6.938 1 92.94 110 THR A C 1
ATOM 889 O O . THR A 1 110 ? 11.984 -9.531 -6.645 1 92.94 110 THR A O 1
ATOM 892 N N . ALA A 1 111 ? 10.227 -10.891 -7.113 1 93.94 111 ALA A N 1
ATOM 893 C CA . ALA A 1 111 ? 9.258 -9.82 -6.895 1 93.94 111 ALA A CA 1
ATOM 894 C C . ALA A 1 111 ? 9.258 -9.359 -5.441 1 93.94 111 ALA A C 1
ATOM 896 O O . ALA A 1 111 ? 9.18 -8.164 -5.164 1 93.94 111 ALA A O 1
ATOM 897 N N . PHE A 1 112 ? 9.375 -10.312 -4.539 1 94.06 112 PHE A N 1
ATOM 898 C CA . PHE A 1 112 ? 9.375 -9.984 -3.119 1 94.06 112 PHE A CA 1
ATOM 899 C C . PHE A 1 112 ? 10.633 -9.203 -2.744 1 94.06 112 PHE A C 1
ATOM 901 O O . PHE A 1 112 ? 10.555 -8.188 -2.055 1 94.06 112 PHE A O 1
ATOM 908 N N . LEU A 1 113 ? 11.805 -9.609 -3.275 1 91.94 113 LEU A N 1
ATOM 909 C CA . LEU A 1 113 ? 13.07 -8.945 -2.994 1 91.94 113 LEU A CA 1
ATOM 910 C C . LEU A 1 113 ? 13.07 -7.523 -3.541 1 91.94 113 LEU A C 1
ATOM 912 O O . LEU A 1 113 ? 13.594 -6.609 -2.898 1 91.94 113 LEU A O 1
ATOM 916 N N . ASN A 1 114 ? 12.422 -7.336 -4.672 1 92.94 114 ASN A N 1
ATOM 917 C CA . ASN A 1 114 ? 12.391 -6.027 -5.316 1 92.94 114 ASN A CA 1
ATOM 918 C C . ASN A 1 114 ? 11.195 -5.195 -4.844 1 92.94 114 ASN A C 1
ATOM 920 O O . ASN A 1 11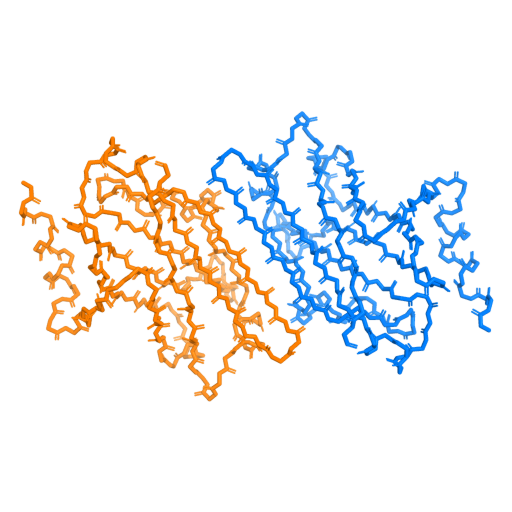4 ? 11.047 -4.039 -5.238 1 92.94 114 ASN A O 1
ATOM 924 N N . CYS A 1 115 ? 10.344 -5.781 -4.078 1 94.19 115 CYS A N 1
ATOM 925 C CA . CYS A 1 115 ? 9.125 -5.152 -3.578 1 94.19 115 CYS A CA 1
ATOM 926 C C . CYS A 1 115 ? 8.188 -4.781 -4.723 1 94.19 115 CYS A C 1
ATOM 928 O O . CYS A 1 115 ? 7.531 -3.742 -4.68 1 94.19 115 CYS A O 1
ATOM 930 N N . ASP A 1 116 ? 8.336 -5.578 -5.809 1 95.69 116 ASP A N 1
ATOM 931 C CA . ASP A 1 116 ? 7.414 -5.402 -6.926 1 95.69 116 ASP A CA 1
ATOM 932 C C . ASP A 1 116 ? 6.141 -6.219 -6.719 1 95.69 116 ASP A C 1
ATOM 934 O O . ASP A 1 116 ? 5.836 -7.109 -7.516 1 95.69 116 ASP A O 1
ATOM 938 N N . CYS A 1 117 ? 5.406 -5.934 -5.617 1 97.56 117 CYS A N 1
ATOM 939 C CA . CYS A 1 117 ? 4.207 -6.613 -5.141 1 97.56 117 CYS A CA 1
ATOM 940 C C . CYS A 1 117 ? 3.537 -5.82 -4.023 1 97.56 117 CYS A C 1
ATOM 942 O O . CYS A 1 117 ? 3.998 -4.738 -3.662 1 97.56 117 CYS A O 1
ATOM 944 N N . LEU A 1 118 ? 2.395 -6.238 -3.592 1 98.38 118 LEU A N 1
ATOM 945 C CA . LEU A 1 118 ? 1.794 -5.641 -2.404 1 98.38 118 LEU A CA 1
ATOM 946 C C . LEU A 1 118 ? 2.553 -6.047 -1.146 1 98.38 118 LEU A C 1
ATOM 948 O O . LEU A 1 118 ? 2.641 -7.234 -0.825 1 98.38 118 LEU A O 1
ATOM 952 N N . VAL A 1 119 ? 3.168 -5.129 -0.546 1 97.25 119 VAL A N 1
ATOM 953 C CA . VAL A 1 119 ? 3.918 -5.34 0.688 1 97.25 119 VAL A CA 1
ATOM 954 C C . VAL A 1 119 ? 3.283 -4.539 1.822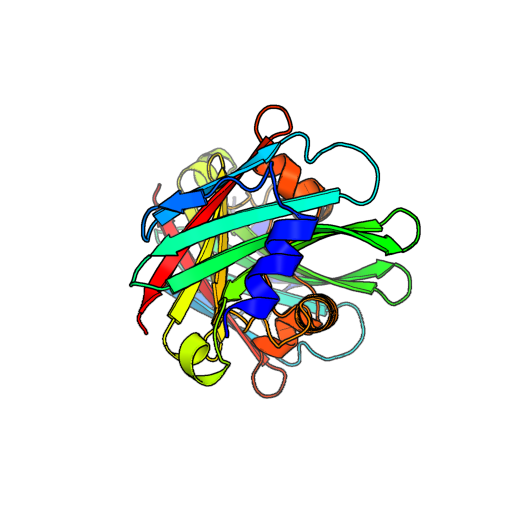 1 97.25 119 VAL A C 1
ATOM 956 O O . VAL A 1 119 ? 3.023 -3.342 1.676 1 97.25 119 VAL A O 1
ATOM 959 N N . PHE A 1 120 ? 3.008 -5.234 2.93 1 96.5 120 PHE A N 1
ATOM 960 C CA . PHE A 1 120 ? 2.441 -4.457 4.027 1 96.5 120 PHE A CA 1
ATOM 961 C C . PHE A 1 120 ? 2.834 -5.059 5.371 1 96.5 120 PHE A C 1
ATOM 963 O O . PHE A 1 120 ? 3.127 -6.254 5.465 1 96.5 120 PHE A O 1
ATOM 970 N N . HIS A 1 121 ? 2.898 -4.234 6.383 1 93.56 121 HIS A N 1
ATOM 971 C CA . HIS A 1 121 ? 3.246 -4.582 7.754 1 93.56 121 HIS A CA 1
ATOM 972 C C . HIS A 1 121 ? 2.141 -5.398 8.414 1 93.56 121 HIS A C 1
ATOM 974 O O . HIS A 1 121 ? 0.959 -5.203 8.117 1 93.56 121 HIS A O 1
ATOM 980 N N . PRO A 1 122 ? 2.498 -6.277 9.375 1 93.69 122 PRO A N 1
ATOM 981 C CA . PRO A 1 122 ? 1.472 -7.02 10.109 1 93.69 122 PRO A CA 1
ATOM 982 C C . PRO A 1 122 ? 0.465 -6.102 10.805 1 93.69 122 PRO A C 1
ATOM 984 O O . PRO A 1 122 ? -0.709 -6.457 10.938 1 93.69 122 PRO A O 1
ATOM 987 N N . ARG A 1 123 ? 0.9 -4.961 11.156 1 93.06 123 ARG A N 1
ATOM 988 C CA . ARG A 1 123 ? -0.032 -4.012 11.758 1 93.06 123 ARG A CA 1
ATOM 989 C C . ARG A 1 123 ? -1.091 -3.572 10.75 1 93.06 123 ARG A C 1
ATOM 991 O O . ARG A 1 123 ? -2.248 -3.354 11.117 1 93.06 123 ARG A O 1
ATOM 998 N N . VAL A 1 124 ? -0.657 -3.422 9.508 1 95.5 124 VAL A N 1
ATOM 999 C CA . VAL A 1 124 ? -1.608 -3.096 8.445 1 95.5 124 VAL A CA 1
ATOM 1000 C C . VAL A 1 124 ? -2.584 -4.254 8.258 1 95.5 124 VAL A C 1
ATOM 1002 O O . VAL A 1 124 ? -3.795 -4.043 8.141 1 95.5 124 VAL A O 1
ATOM 1005 N N . ALA A 1 125 ? -2.072 -5.48 8.273 1 95.75 125 ALA A N 1
ATOM 1006 C CA . ALA A 1 125 ? -2.945 -6.645 8.164 1 95.75 125 ALA A CA 1
ATOM 1007 C C . ALA A 1 125 ? -3.994 -6.645 9.273 1 95.75 125 ALA A C 1
ATOM 1009 O O . ALA A 1 125 ? -5.156 -6.98 9.039 1 95.75 125 ALA A O 1
ATOM 1010 N N . GLU A 1 126 ? -3.605 -6.242 10.438 1 94.69 126 GLU A N 1
ATOM 1011 C CA . GLU A 1 126 ? -4.512 -6.215 11.578 1 94.69 126 GLU A CA 1
ATOM 1012 C C . GLU A 1 126 ? -5.633 -5.199 11.375 1 94.69 126 GLU A C 1
ATOM 1014 O O . GLU A 1 126 ? -6.758 -5.41 11.828 1 94.69 126 GLU A O 1
ATOM 1019 N N . LEU A 1 127 ? -5.23 -4.098 10.672 1 95.31 127 LEU A N 1
ATOM 1020 C CA . LEU A 1 127 ? -6.227 -3.068 10.406 1 95.31 127 LEU A CA 1
ATOM 1021 C C . LEU A 1 127 ? -7.34 -3.607 9.516 1 95.31 127 LEU A C 1
ATOM 1023 O O . LEU A 1 127 ? -8.477 -3.129 9.57 1 95.31 127 LEU A O 1
ATOM 1027 N N . PHE A 1 128 ? -7.035 -4.602 8.672 1 97.06 128 PHE A N 1
ATOM 1028 C CA . PHE A 1 128 ? -7.977 -5.066 7.656 1 97.06 128 PHE A CA 1
ATOM 1029 C C . PHE A 1 128 ? -8.547 -6.43 8.023 1 97.06 128 PHE A C 1
ATOM 1031 O O . PHE A 1 128 ? -9.547 -6.863 7.461 1 97.06 128 PHE A O 1
ATOM 1038 N N . ALA A 1 129 ? -7.934 -7.082 8.992 1 95.56 129 ALA A N 1
ATOM 1039 C CA . ALA A 1 129 ? -8.336 -8.445 9.328 1 95.56 129 ALA A CA 1
ATOM 1040 C C . ALA A 1 129 ? -9.555 -8.453 10.242 1 95.56 129 ALA A C 1
ATOM 1042 O O . ALA A 1 129 ? -9.758 -7.52 11.023 1 95.56 129 ALA A O 1
ATOM 1043 N N . GLU A 1 130 ? -10.336 -9.492 10.07 1 94.81 130 GLU A N 1
ATOM 1044 C CA . GLU A 1 130 ? -11.461 -9.789 10.961 1 94.81 130 GLU A CA 1
ATOM 1045 C C . GLU A 1 130 ? -11.297 -11.156 11.625 1 94.81 130 GLU A C 1
ATOM 1047 O O . GLU A 1 130 ? -11.281 -12.18 10.945 1 94.81 130 GLU A O 1
ATOM 1052 N N . ASN A 1 131 ? -11.133 -11.148 12.906 1 93.94 131 ASN A N 1
ATOM 1053 C CA . ASN A 1 131 ? -10.977 -12.375 13.68 1 93.94 131 ASN A CA 1
ATOM 1054 C C . ASN A 1 131 ? -9.766 -13.18 13.211 1 93.94 131 ASN A C 1
ATOM 1056 O O . ASN A 1 131 ? -9.852 -14.398 13.047 1 93.94 131 ASN A O 1
ATOM 1060 N N . GLY A 1 132 ? -8.75 -12.445 12.82 1 93.25 132 GLY A N 1
ATOM 1061 C CA . GLY A 1 132 ? -7.5 -13.094 12.445 1 93.25 132 GLY A CA 1
ATOM 1062 C C . GLY A 1 132 ? -7.461 -13.508 10.984 1 93.25 132 GLY A C 1
ATOM 1063 O O . GLY A 1 132 ? -6.465 -14.07 10.523 1 93.25 132 GLY A O 1
ATOM 1064 N N . ASP A 1 133 ? -8.57 -13.203 10.273 1 95.88 133 ASP A N 1
ATOM 1065 C CA . ASP A 1 133 ? -8.633 -13.562 8.859 1 95.88 133 ASP A CA 1
ATOM 1066 C C . ASP A 1 133 ? -8.523 -12.32 7.973 1 95.88 133 ASP A C 1
ATOM 1068 O O . ASP A 1 133 ? -9.086 -11.273 8.289 1 95.88 133 ASP A O 1
ATOM 1072 N N . LEU A 1 134 ? -7.805 -12.492 6.941 1 97.12 134 LEU A N 1
ATOM 1073 C CA . LEU A 1 134 ? -7.621 -11.406 5.992 1 97.12 134 LEU A CA 1
ATOM 1074 C C . LEU A 1 134 ? -8.281 -11.727 4.656 1 97.12 134 LEU A C 1
ATOM 1076 O O . LEU A 1 134 ? -7.996 -12.766 4.051 1 97.12 134 LEU A O 1
ATOM 1080 N N . SER A 1 135 ? -9.18 -10.859 4.266 1 96.88 135 SER A N 1
ATOM 1081 C CA . SER A 1 135 ? -9.82 -10.977 2.959 1 96.88 135 SER A CA 1
ATOM 1082 C C . SER A 1 135 ? -9.172 -10.047 1.938 1 96.88 135 SER A C 1
ATOM 1084 O O . SER A 1 135 ? -9.078 -8.836 2.16 1 96.88 135 SER A O 1
ATOM 1086 N N . ILE A 1 136 ? -8.688 -10.578 0.854 1 97.88 136 ILE A N 1
ATOM 1087 C CA . ILE A 1 136 ? -8.102 -9.797 -0.23 1 97.88 136 ILE A CA 1
ATOM 1088 C C . ILE A 1 136 ? -8.977 -9.922 -1.479 1 97.88 136 ILE A C 1
ATOM 1090 O O . ILE A 1 136 ? -9.164 -11.016 -2.004 1 97.88 136 ILE A O 1
ATOM 1094 N N . ASN A 1 137 ? -9.531 -8.844 -1.918 1 98.38 137 ASN A N 1
ATOM 1095 C CA . ASN A 1 137 ? -10.219 -8.852 -3.203 1 98.38 137 ASN A CA 1
ATOM 1096 C C . ASN A 1 137 ? -9.234 -8.914 -4.367 1 98.38 137 ASN A C 1
ATOM 1098 O O . ASN A 1 137 ? -8.32 -8.086 -4.461 1 98.38 137 ASN A O 1
ATOM 1102 N N . VAL A 1 138 ? -9.398 -9.883 -5.207 1 98.19 138 VAL A N 1
ATOM 1103 C CA . VAL A 1 138 ? -8.516 -10.062 -6.348 1 98.19 138 VAL A CA 1
ATOM 1104 C C . VAL A 1 138 ? -9.297 -9.883 -7.648 1 98.19 138 VAL A C 1
ATOM 1106 O O . VAL A 1 138 ? -10.289 -10.578 -7.879 1 98.19 138 VAL A O 1
ATOM 1109 N N . THR A 1 139 ? -8.898 -8.898 -8.43 1 98.69 139 THR A N 1
ATOM 1110 C CA . THR A 1 139 ? -9.484 -8.664 -9.742 1 98.69 139 THR A CA 1
ATOM 1111 C C . THR A 1 139 ? -8.453 -8.898 -10.844 1 98.69 139 THR A C 1
ATOM 1113 O O . THR A 1 139 ? -7.344 -8.359 -10.789 1 98.69 139 THR A O 1
ATOM 1116 N N . ILE A 1 140 ? -8.781 -9.719 -11.734 1 98.31 140 ILE A N 1
ATOM 1117 C CA . ILE A 1 140 ? -7.969 -9.898 -12.93 1 98.31 140 ILE A CA 1
ATOM 1118 C C . ILE A 1 140 ? -8.664 -9.258 -14.133 1 98.31 140 ILE A C 1
ATOM 1120 O O . ILE A 1 140 ? -9.875 -9.406 -14.305 1 98.31 140 ILE A O 1
ATOM 1124 N N . SER A 1 141 ? -7.949 -8.531 -14.883 1 98.38 141 SER A N 1
ATOM 1125 C CA . SER A 1 141 ? -8.477 -7.895 -16.078 1 98.38 141 SER A CA 1
ATOM 1126 C C . SER A 1 141 ? -7.543 -8.094 -17.266 1 98.38 141 SER A C 1
ATOM 1128 O O . SER A 1 141 ? -6.359 -8.391 -17.094 1 98.38 141 SER A O 1
ATOM 1130 N N . MET A 1 142 ? -8.102 -8.047 -18.453 1 96.5 142 MET A N 1
ATOM 1131 C CA . MET A 1 142 ? -7.289 -8.055 -19.672 1 96.5 142 MET A CA 1
ATOM 1132 C C . MET A 1 142 ? -6.844 -6.645 -20.031 1 96.5 142 MET A C 1
ATOM 1134 O O . MET A 1 142 ? -7.621 -5.695 -19.922 1 96.5 142 MET A O 1
ATOM 1138 N N . THR A 1 143 ? -5.57 -6.445 -20.219 1 85.12 143 THR A N 1
ATOM 1139 C CA . THR A 1 143 ? -5.02 -5.148 -20.594 1 85.12 143 THR A CA 1
ATOM 1140 C C . THR A 1 143 ? -4.984 -4.992 -22.125 1 85.12 143 THR A C 1
ATOM 1142 O O . THR A 1 143 ? -4.859 -5.98 -22.844 1 85.12 143 THR A O 1
ATOM 1145 N N . MET B 1 1 ? -8.586 28.125 16.391 1 31.95 1 MET B N 1
ATOM 1146 C CA . MET B 1 1 ? -8.68 27.344 15.156 1 31.95 1 MET B CA 1
ATOM 1147 C C . MET B 1 1 ? -7.504 27.625 14.234 1 31.95 1 MET B C 1
ATOM 1149 O O . MET B 1 1 ? -7.074 26.75 13.477 1 31.95 1 MET B O 1
ATOM 1153 N N . ASP B 1 2 ? -7.082 28.844 14.141 1 38.31 2 ASP B N 1
ATOM 1154 C CA . ASP B 1 2 ? -6.074 29.531 13.336 1 38.31 2 ASP B CA 1
ATOM 1155 C C . ASP B 1 2 ? -4.664 29.188 13.812 1 38.31 2 ASP B C 1
ATOM 1157 O O . ASP B 1 2 ? -3.68 29.578 13.18 1 38.31 2 ASP B O 1
ATOM 1161 N N . ALA B 1 3 ? -4.645 28.703 15 1 42.34 3 ALA B N 1
ATOM 1162 C CA . ALA B 1 3 ? -3.318 28.781 15.609 1 42.34 3 ALA B CA 1
ATOM 1163 C C . ALA B 1 3 ? -2.424 27.656 15.094 1 42.34 3 ALA B C 1
ATOM 1165 O O . ALA B 1 3 ? -1.197 27.766 15.102 1 42.34 3 ALA B O 1
ATOM 1166 N N . VAL B 1 4 ? -2.936 26.578 14.953 1 42.66 4 VAL B N 1
ATOM 1167 C CA . VAL B 1 4 ? -2.104 25.406 14.711 1 42.66 4 VAL B CA 1
ATOM 1168 C C . VAL B 1 4 ? -1.56 25.438 13.281 1 42.66 4 VAL B C 1
ATOM 1170 O O . VAL B 1 4 ? -0.492 24.891 13.008 1 42.66 4 VAL B O 1
ATOM 1173 N N . VAL B 1 5 ? -2.273 26.062 12.328 1 50.47 5 VAL B N 1
ATOM 1174 C CA . VAL B 1 5 ? -1.802 26.219 10.953 1 50.47 5 VAL B CA 1
ATOM 1175 C C . VAL B 1 5 ? -0.504 27.016 10.938 1 50.47 5 VAL B C 1
ATOM 1177 O O . VAL B 1 5 ? 0.448 26.656 10.242 1 50.47 5 VAL B O 1
ATOM 1180 N N . PRO B 1 6 ? -0.567 27.797 11.93 1 46.25 6 PRO B N 1
ATOM 1181 C CA . PRO B 1 6 ? 0.624 28.656 11.883 1 46.25 6 PRO B CA 1
ATOM 1182 C C . PRO B 1 6 ? 1.91 27.891 12.18 1 46.25 6 PRO B C 1
ATOM 1184 O O . PRO B 1 6 ? 2.955 28.172 11.594 1 46.25 6 PRO B O 1
ATOM 1187 N N . HIS B 1 7 ? 1.725 27.016 13.062 1 50.81 7 HIS B N 1
ATOM 1188 C CA . HIS B 1 7 ? 3.004 26.438 13.469 1 50.81 7 HIS B CA 1
ATOM 1189 C C . HIS B 1 7 ? 3.5 25.422 12.445 1 50.81 7 HIS B C 1
ATOM 1191 O O . HIS B 1 7 ? 4.699 25.359 12.164 1 50.81 7 HIS B O 1
ATOM 1197 N N . VAL B 1 8 ? 2.65 24.578 12 1 53.72 8 VAL B N 1
ATOM 1198 C CA . VAL B 1 8 ? 3.104 23.703 10.93 1 53.72 8 VAL B CA 1
ATOM 1199 C C . VAL B 1 8 ? 3.596 24.531 9.742 1 53.72 8 VAL B C 1
ATOM 1201 O O . VAL B 1 8 ? 4.641 24.234 9.164 1 53.72 8 VAL B O 1
ATOM 1204 N N . MET B 1 9 ? 2.775 25.594 9.477 1 51.5 9 MET B N 1
ATOM 1205 C CA . MET B 1 9 ? 3.193 26.531 8.438 1 51.5 9 MET B CA 1
ATOM 1206 C C . MET B 1 9 ? 4.477 27.25 8.844 1 51.5 9 MET B C 1
ATOM 1208 O O . MET B 1 9 ? 5.312 27.562 7.992 1 51.5 9 MET B O 1
ATOM 1212 N N . GLN B 1 10 ? 4.48 27.484 10.039 1 51.84 10 GLN B N 1
ATOM 1213 C CA . GLN B 1 10 ? 5.699 28.141 10.492 1 51.84 10 GLN B CA 1
ATOM 1214 C C . GLN B 1 10 ? 6.906 27.219 10.367 1 51.84 10 GLN B C 1
ATOM 1216 O O . GLN B 1 10 ? 8.008 27.672 10.023 1 51.84 10 GLN B O 1
ATOM 1221 N N . HIS B 1 11 ? 6.582 26 10.844 1 47.06 11 HIS B N 1
ATOM 1222 C CA . HIS B 1 11 ? 7.672 25.047 10.734 1 47.06 11 HIS B CA 1
ATOM 1223 C C . HIS B 1 11 ? 7.984 24.734 9.273 1 47.06 11 HIS B C 1
ATOM 1225 O O . HIS B 1 11 ? 9.148 24.531 8.914 1 47.06 11 HIS B O 1
ATOM 1231 N N . TYR B 1 12 ? 6.863 24.516 8.5 1 52.22 12 TYR B N 1
ATOM 1232 C CA . TYR B 1 12 ? 7.074 24.281 7.082 1 52.22 12 TYR B CA 1
ATOM 1233 C C . TYR B 1 12 ? 6.988 25.578 6.289 1 52.22 12 TYR B C 1
ATOM 1235 O O . TYR B 1 12 ? 7.008 25.578 5.059 1 52.22 12 TYR B O 1
ATOM 1243 N N . ASN B 1 13 ? 6.965 26.703 6.891 1 47.84 13 ASN B N 1
ATOM 1244 C CA . ASN B 1 13 ? 6.914 28.109 6.477 1 47.84 13 ASN B CA 1
ATOM 1245 C C . ASN B 1 13 ? 6.895 28.234 4.957 1 47.84 13 ASN B C 1
ATOM 1247 O O . ASN B 1 13 ? 6.645 27.25 4.246 1 47.84 13 ASN B O 1
ATOM 1251 N N . ASN B 1 14 ? 7.82 29.203 4.445 1 49.5 14 ASN B N 1
ATOM 1252 C CA . ASN B 1 14 ? 7.898 29.875 3.146 1 49.5 14 ASN B CA 1
ATOM 1253 C C . ASN B 1 14 ? 7.879 28.859 2 1 49.5 14 ASN B C 1
ATOM 1255 O O . ASN B 1 14 ? 7.836 29.234 0.831 1 49.5 14 ASN B O 1
ATOM 1259 N N . SER B 1 15 ? 7.895 27.516 2.396 1 50.38 15 SER B N 1
ATOM 1260 C CA . SER B 1 15 ? 8.133 26.562 1.312 1 50.38 15 SER B CA 1
ATOM 1261 C C . SER B 1 15 ? 6.922 25.656 1.096 1 50.38 15 SER B C 1
ATOM 1263 O O . SER B 1 15 ? 6.992 24.703 0.325 1 50.38 15 SER B O 1
ATOM 1265 N N . VAL B 1 16 ? 5.797 26.062 1.92 1 61.25 16 VAL B N 1
ATOM 1266 C CA . VAL B 1 16 ? 4.695 25.125 1.736 1 61.25 16 VAL B CA 1
ATOM 1267 C C . VAL B 1 16 ? 3.914 25.484 0.475 1 61.25 16 VAL B C 1
ATOM 1269 O O . VAL B 1 16 ? 3.398 26.609 0.356 1 61.25 16 VAL B O 1
ATOM 1272 N N . ILE B 1 17 ? 3.936 24.766 -0.479 1 69.56 17 ILE B N 1
ATOM 1273 C CA . ILE B 1 17 ? 3.191 24.891 -1.728 1 69.56 17 ILE B CA 1
ATOM 1274 C C . ILE B 1 17 ? 1.727 24.531 -1.495 1 69.56 17 ILE B C 1
ATOM 1276 O O . ILE B 1 17 ? 1.424 23.531 -0.828 1 69.56 17 ILE B O 1
ATOM 1280 N N . THR B 1 18 ? 0.856 25.484 -1.696 1 78.88 18 THR B N 1
ATOM 1281 C CA . THR B 1 18 ? -0.577 25.234 -1.58 1 78.88 18 THR B CA 1
ATOM 1282 C C . THR B 1 18 ? -1.162 24.812 -2.92 1 78.88 18 THR B C 1
ATOM 1284 O O . THR B 1 18 ? -0.973 25.484 -3.934 1 78.88 18 THR B O 1
ATOM 1287 N N . LEU B 1 19 ? -1.748 23.688 -2.889 1 86.44 19 LEU B N 1
ATOM 1288 C CA . LEU B 1 19 ? -2.455 23.156 -4.051 1 86.44 19 LEU B CA 1
ATOM 1289 C C . LEU B 1 19 ? -3.959 23.359 -3.912 1 86.44 19 LEU B C 1
ATOM 1291 O O . LEU B 1 19 ? -4.496 23.328 -2.803 1 86.44 19 LEU B O 1
ATOM 1295 N N . GLU B 1 20 ? -4.516 23.641 -4.957 1 92.88 20 GLU B N 1
ATOM 1296 C CA . GLU B 1 20 ? -5.957 23.875 -4.941 1 92.88 20 GLU B CA 1
ATOM 1297 C C . GLU B 1 20 ? -6.699 22.781 -5.703 1 92.88 20 GLU B C 1
ATOM 1299 O O . GLU B 1 20 ? -6.273 22.375 -6.789 1 92.88 20 GLU B O 1
ATOM 1304 N N . GLY B 1 21 ? -7.805 22.266 -5.113 1 95.75 21 GLY B N 1
ATOM 1305 C CA . GLY B 1 21 ? -8.656 21.297 -5.801 1 95.75 21 GLY B CA 1
ATOM 1306 C C . GLY B 1 21 ? -8.766 19.984 -5.074 1 95.75 21 GLY B C 1
ATOM 1307 O O . GLY B 1 21 ? -7.988 19.703 -4.156 1 95.75 21 GLY B O 1
ATOM 1308 N N . GLU B 1 22 ? -9.75 19.188 -5.43 1 97.44 22 GLU B N 1
ATOM 1309 C CA . GLU B 1 22 ? -10.008 17.906 -4.789 1 97.44 22 GLU B CA 1
ATOM 1310 C C . GLU B 1 22 ? -8.984 16.859 -5.207 1 97.44 22 GLU B C 1
ATOM 1312 O O . GLU B 1 22 ? -8.781 15.859 -4.512 1 97.44 22 GLU B O 1
ATOM 1317 N N . VAL B 1 23 ? -8.484 17.078 -6.438 1 97.5 23 VAL B N 1
ATOM 1318 C CA . VAL B 1 23 ? -7.461 16.188 -6.977 1 97.5 23 VAL B CA 1
ATOM 1319 C C . VAL B 1 23 ? -6.191 16.984 -7.277 1 97.5 23 VAL B C 1
ATOM 1321 O O . VAL B 1 23 ? -6.223 17.938 -8.055 1 97.5 23 VAL B O 1
ATOM 1324 N N . VAL B 1 24 ? -5.113 16.656 -6.625 1 96.62 24 VAL B N 1
ATOM 1325 C CA . VAL B 1 24 ? -3.846 17.344 -6.84 1 96.62 24 VAL B CA 1
ATOM 1326 C C . VAL B 1 24 ? -2.719 16.328 -6.973 1 96.62 24 VAL B C 1
ATOM 1328 O O . VAL B 1 24 ? -2.918 15.141 -6.73 1 96.62 24 VAL B O 1
ATOM 1331 N N . VAL B 1 25 ? -1.613 16.828 -7.461 1 96.12 25 VAL B N 1
ATOM 1332 C CA . VAL B 1 25 ? -0.411 16 -7.484 1 96.12 25 VAL B CA 1
ATOM 1333 C C . VAL B 1 25 ? 0.604 16.531 -6.477 1 96.12 25 VAL B C 1
ATOM 1335 O O . VAL B 1 25 ? 1.034 17.688 -6.574 1 96.12 25 VAL B O 1
ATOM 1338 N N . PHE B 1 26 ? 0.922 15.773 -5.469 1 94.5 26 PHE B N 1
ATOM 1339 C CA . PHE B 1 26 ? 1.998 16.016 -4.516 1 94.5 26 PHE B CA 1
ATOM 1340 C C . PHE B 1 26 ? 3.328 15.508 -5.062 1 94.5 26 PHE B C 1
ATOM 1342 O O . PHE B 1 26 ? 3.549 14.297 -5.168 1 94.5 26 PHE B O 1
ATOM 1349 N N . LEU B 1 27 ? 4.176 16.422 -5.453 1 93.81 27 LEU B N 1
ATOM 1350 C CA . LEU B 1 27 ? 5.477 16.062 -6.008 1 93.81 27 LEU B CA 1
ATOM 1351 C C . LEU B 1 27 ? 6.559 16.125 -4.938 1 93.81 27 LEU B C 1
ATOM 1353 O O . LEU B 1 27 ? 6.875 17.203 -4.43 1 93.81 27 LEU B O 1
ATOM 1357 N N . ALA B 1 28 ? 7.066 15.07 -4.527 1 93.88 28 ALA B N 1
ATOM 1358 C CA . ALA B 1 28 ? 8.219 14.984 -3.635 1 93.88 28 ALA B CA 1
ATOM 1359 C C . ALA B 1 28 ? 9.516 14.836 -4.426 1 93.88 28 ALA B C 1
ATOM 1361 O O . ALA B 1 28 ? 9.75 13.812 -5.066 1 93.88 28 ALA B O 1
ATOM 1362 N N . VAL B 1 29 ? 10.383 15.789 -4.289 1 92.88 29 VAL B N 1
ATOM 1363 C CA . VAL B 1 29 ? 11.602 15.789 -5.086 1 92.88 29 VAL B CA 1
ATOM 1364 C C . VAL B 1 29 ? 12.734 15.125 -4.309 1 92.88 29 VAL B C 1
ATOM 1366 O O . VAL B 1 29 ? 12.773 15.203 -3.078 1 92.88 29 VAL B O 1
ATOM 1369 N N . ASN B 1 30 ? 13.641 14.453 -4.973 1 93.12 30 ASN B N 1
ATOM 1370 C CA . ASN B 1 30 ? 14.875 13.875 -4.441 1 93.12 30 ASN B CA 1
ATOM 1371 C C . ASN B 1 30 ? 14.586 12.875 -3.32 1 93.12 30 ASN B C 1
ATOM 1373 O O . ASN B 1 30 ? 15.219 12.93 -2.264 1 93.12 30 ASN B O 1
ATOM 1377 N N . VAL B 1 31 ? 13.641 11.977 -3.621 1 93.88 31 VAL B N 1
ATOM 1378 C CA . VAL B 1 31 ? 13.219 11.062 -2.562 1 93.88 31 VAL B CA 1
ATOM 1379 C C . VAL B 1 31 ? 14.297 10.008 -2.328 1 93.88 31 VAL B C 1
ATOM 1381 O O . VAL B 1 31 ? 14.25 9.273 -1.34 1 93.88 31 VAL B O 1
ATOM 1384 N N . ASN B 1 32 ? 15.312 9.938 -3.174 1 92.81 32 ASN B N 1
ATOM 1385 C CA . ASN B 1 32 ? 16.344 8.922 -3.062 1 92.81 32 ASN B CA 1
ATOM 1386 C C . ASN B 1 32 ? 17.5 9.391 -2.18 1 92.81 32 ASN B C 1
ATOM 1388 O O . ASN B 1 32 ? 18.422 8.617 -1.881 1 92.81 32 ASN B O 1
ATOM 1392 N N . LEU B 1 33 ? 17.438 10.625 -1.832 1 90.31 33 LEU B N 1
ATOM 1393 C CA . LEU B 1 33 ? 18.5 11.125 -0.965 1 90.31 33 LEU B CA 1
ATOM 1394 C C . LEU B 1 33 ? 18.547 10.336 0.34 1 90.31 33 LEU B C 1
ATOM 1396 O O . LEU B 1 33 ? 17.5 9.914 0.853 1 90.31 33 LEU B O 1
ATOM 1400 N N . ALA B 1 34 ? 19.75 10.203 0.84 1 88.06 34 ALA B N 1
ATOM 1401 C CA . ALA B 1 34 ? 19.953 9.422 2.059 1 88.06 34 ALA B CA 1
ATOM 1402 C C . ALA B 1 34 ? 19.422 10.164 3.279 1 88.06 34 ALA B C 1
ATOM 1404 O O . ALA B 1 34 ? 19.359 11.398 3.289 1 88.06 34 ALA B O 1
ATOM 1405 N N . GLY B 1 35 ? 18.969 9.312 4.316 1 87.56 35 GLY B N 1
ATOM 1406 C CA . GLY B 1 35 ? 18.578 9.891 5.59 1 87.56 35 GLY B CA 1
ATOM 1407 C C . GLY B 1 35 ? 17.078 10.07 5.727 1 87.56 35 GLY B C 1
ATOM 1408 O O . GLY B 1 35 ? 16.297 9.5 4.953 1 87.56 35 GLY B O 1
ATOM 1409 N N . THR B 1 36 ? 16.719 10.633 6.766 1 89.75 36 THR B N 1
ATOM 1410 C CA . THR B 1 36 ? 15.32 10.977 7.035 1 89.75 36 THR B CA 1
ATOM 1411 C C . THR B 1 36 ? 14.93 12.258 6.309 1 89.75 36 THR B C 1
ATOM 1413 O O . THR B 1 36 ? 15.672 13.242 6.332 1 89.75 36 THR B O 1
ATOM 1416 N N . LEU B 1 37 ? 13.852 12.195 5.566 1 90.69 37 LEU B N 1
ATOM 1417 C CA . LEU B 1 37 ? 13.344 13.328 4.805 1 90.69 37 LEU B CA 1
ATOM 1418 C C . LEU B 1 37 ? 11.859 13.547 5.078 1 90.69 37 LEU B C 1
ATOM 1420 O O . LEU B 1 37 ? 11.164 12.625 5.5 1 90.69 37 LEU B O 1
ATOM 1424 N N . ASP B 1 38 ? 11.414 14.805 4.867 1 88.88 38 ASP B N 1
ATOM 1425 C CA . ASP B 1 38 ? 10 15.141 5.051 1 88.88 38 ASP B CA 1
ATOM 1426 C C . ASP B 1 38 ? 9.523 16.125 3.979 1 88.88 38 ASP B C 1
ATOM 1428 O O . ASP B 1 38 ? 10.266 17.016 3.57 1 88.88 38 ASP B O 1
ATOM 1432 N N . TRP B 1 39 ? 8.438 15.867 3.422 1 90.12 39 TRP B N 1
ATOM 1433 C CA . TRP B 1 39 ? 7.734 16.719 2.473 1 90.12 39 TRP B CA 1
ATOM 1434 C C . TRP B 1 39 ? 6.332 17.047 2.973 1 90.12 39 TRP B C 1
ATOM 1436 O O . TRP B 1 39 ? 5.613 16.156 3.449 1 90.12 39 TRP B O 1
ATOM 1446 N N . VAL B 1 40 ? 6.008 18.297 2.939 1 89.88 40 VAL B N 1
ATOM 1447 C CA . VAL B 1 40 ? 4.676 18.719 3.367 1 89.88 40 VAL B CA 1
ATOM 1448 C C . VAL B 1 40 ? 4.105 19.719 2.369 1 89.88 40 VAL B C 1
ATOM 1450 O O . VAL B 1 40 ? 4.816 20.609 1.903 1 89.88 40 VAL B O 1
ATOM 1453 N N . MET B 1 41 ? 2.895 19.516 2.012 1 90.56 41 MET B N 1
ATOM 1454 C CA . MET B 1 41 ? 2.148 20.469 1.185 1 90.56 41 MET B CA 1
ATOM 1455 C C . MET B 1 41 ? 0.745 20.688 1.738 1 90.56 41 MET B C 1
ATOM 1457 O O . MET B 1 41 ? 0.243 19.859 2.51 1 90.56 41 MET B O 1
ATOM 1461 N N . VAL B 1 42 ? 0.235 21.75 1.348 1 91.44 42 VAL B N 1
ATOM 1462 C CA . VAL B 1 42 ? -1.132 22.047 1.763 1 91.44 42 VAL B CA 1
ATOM 1463 C C . VAL B 1 42 ? -2.074 21.922 0.567 1 91.44 42 VAL B C 1
ATOM 1465 O O . VAL B 1 42 ? -1.757 22.391 -0.53 1 91.44 42 VAL B O 1
ATOM 1468 N N . GLN B 1 43 ? -3.135 21.266 0.739 1 93.94 43 GLN B N 1
ATOM 1469 C CA . GLN B 1 43 ? -4.199 21.156 -0.251 1 93.94 43 GLN B CA 1
ATOM 1470 C C . GLN B 1 43 ? -5.488 21.797 0.246 1 93.94 43 GLN B C 1
ATOM 1472 O O . GLN B 1 43 ? -5.945 21.516 1.354 1 93.94 43 GLN B O 1
ATOM 1477 N N . SER B 1 44 ? -6.023 22.672 -0.556 1 93.12 44 SER B N 1
ATOM 1478 C CA . SER B 1 44 ? -7.254 23.359 -0.204 1 93.12 44 SER B CA 1
ATOM 1479 C C . SER B 1 44 ? -8.422 22.906 -1.075 1 93.12 44 SER B C 1
ATOM 1481 O O . SER B 1 44 ? -8.344 22.984 -2.305 1 93.12 44 SER B O 1
ATOM 1483 N N . CYS B 1 45 ? -9.438 22.391 -0.461 1 95.81 45 CYS B N 1
ATOM 1484 C CA . CYS B 1 45 ? -10.664 22.016 -1.145 1 95.81 45 CYS B CA 1
ATOM 1485 C C . CYS B 1 45 ? -11.82 21.875 -0.157 1 95.81 45 CYS B C 1
ATOM 1487 O O . CYS B 1 45 ? -11.602 21.734 1.046 1 95.81 45 CYS B O 1
ATOM 1489 N N . PHE B 1 46 ? -13.07 22.078 -0.583 1 97.25 46 PHE B N 1
ATOM 1490 C CA . PHE B 1 46 ? -14.289 21.953 0.2 1 97.25 46 PHE B CA 1
ATOM 1491 C C . PHE B 1 46 ? -14.289 22.906 1.382 1 97.25 46 PHE B C 1
ATOM 1493 O O . PHE B 1 46 ? -14.758 22.562 2.469 1 97.25 46 PHE B O 1
ATOM 1500 N N . GLY B 1 47 ? -13.594 23.984 1.228 1 94.56 47 GLY B N 1
ATOM 1501 C CA . GLY B 1 47 ? -13.578 24.984 2.281 1 94.56 47 GLY B CA 1
ATOM 1502 C C . GLY B 1 47 ? -12.672 24.609 3.443 1 94.56 47 GLY B C 1
ATOM 1503 O O . GLY B 1 47 ? -12.773 25.203 4.523 1 94.56 47 GLY B O 1
ATOM 1504 N N . SER B 1 48 ? -11.859 23.547 3.221 1 95 48 SER B N 1
ATOM 1505 C CA . SER B 1 48 ? -10.938 23.078 4.254 1 95 48 SER B CA 1
ATOM 1506 C C . SER B 1 48 ? -9.523 22.938 3.713 1 95 48 SER B C 1
ATOM 1508 O O . SER B 1 48 ? -9.305 23 2.5 1 95 48 SER B O 1
ATOM 1510 N N . GLN B 1 49 ? -8.633 22.844 4.582 1 92.25 49 GLN B N 1
ATOM 1511 C CA . GLN B 1 49 ? -7.234 22.641 4.223 1 92.25 49 GLN B CA 1
ATOM 1512 C C . GLN B 1 49 ? -6.699 21.328 4.801 1 92.25 49 GLN B C 1
ATOM 1514 O O . GLN B 1 49 ? -7.023 20.969 5.934 1 92.25 49 GLN B O 1
ATOM 1519 N N . PHE B 1 50 ? -5.906 20.734 4.043 1 94.62 50 PHE B N 1
ATOM 1520 C CA . PHE B 1 50 ? -5.316 19.453 4.402 1 94.62 50 PHE B CA 1
ATOM 1521 C C . PHE B 1 50 ? -3.797 19.5 4.285 1 94.62 50 PHE B C 1
ATOM 1523 O O . PHE B 1 50 ? -3.262 20.094 3.35 1 94.62 50 PHE B O 1
ATOM 1530 N N . LEU B 1 51 ? -3.162 18.891 5.215 1 93.38 51 LEU B N 1
ATOM 1531 C CA . LEU B 1 51 ? -1.72 18.703 5.125 1 93.38 51 LEU B CA 1
ATOM 1532 C C . LEU B 1 51 ? -1.387 17.344 4.523 1 93.38 51 LEU B C 1
ATOM 1534 O O . LEU B 1 51 ? -1.807 16.312 5.043 1 93.38 51 LEU B O 1
ATOM 1538 N N . LEU B 1 52 ? -0.744 17.438 3.379 1 95 52 LEU B N 1
ATOM 1539 C CA . LEU B 1 52 ? -0.178 16.234 2.785 1 95 52 LEU B CA 1
ATOM 1540 C C . LEU B 1 52 ? 1.231 15.984 3.307 1 95 52 LEU B C 1
ATOM 1542 O O . LEU B 1 52 ? 2.117 16.828 3.154 1 95 52 LEU B O 1
ATOM 1546 N N . ILE B 1 53 ? 1.42 14.82 3.914 1 93.31 53 ILE B N 1
ATOM 1547 C CA . ILE B 1 53 ? 2.684 14.562 4.594 1 93.31 53 ILE B CA 1
ATOM 1548 C C . ILE B 1 53 ? 3.32 13.297 4.031 1 93.31 53 ILE B C 1
ATOM 1550 O O . ILE B 1 53 ? 2.668 12.25 3.945 1 93.31 53 ILE B O 1
ATOM 1554 N N . LEU B 1 54 ? 4.516 13.383 3.592 1 95.5 54 LEU B N 1
ATOM 1555 C CA . LEU B 1 54 ? 5.375 12.258 3.252 1 95.5 54 LEU B CA 1
ATOM 1556 C C . LEU B 1 54 ? 6.668 12.297 4.055 1 95.5 54 LEU B C 1
ATOM 1558 O O . LEU B 1 54 ? 7.363 13.32 4.074 1 95.5 54 LEU B O 1
ATOM 1562 N N . GLU B 1 55 ? 6.941 11.234 4.734 1 94.25 55 GLU B N 1
ATOM 1563 C CA . GLU B 1 55 ? 8.188 11.141 5.492 1 94.25 55 GLU B CA 1
ATOM 1564 C C . GLU B 1 55 ? 8.945 9.867 5.148 1 94.25 55 GLU B C 1
ATOM 1566 O O . GLU B 1 55 ? 8.344 8.805 4.988 1 94.25 55 GLU B O 1
ATOM 1571 N N . LYS B 1 56 ? 10.156 10.039 4.977 1 94.62 56 LYS B N 1
ATOM 1572 C CA . LYS B 1 56 ? 11.094 8.922 4.938 1 94.62 56 LYS B CA 1
ATOM 1573 C C . LYS B 1 56 ? 11.82 8.773 6.27 1 94.62 56 LYS B C 1
ATOM 1575 O O . LYS B 1 56 ? 12.578 9.656 6.672 1 94.62 56 LYS B O 1
ATOM 1580 N N . LEU B 1 57 ? 11.578 7.641 6.934 1 93.56 57 LEU B N 1
ATOM 1581 C CA . LEU B 1 57 ? 12.125 7.457 8.273 1 93.56 57 LEU B CA 1
ATOM 1582 C C . LEU B 1 57 ? 13.008 6.219 8.344 1 93.56 57 LEU B C 1
ATOM 1584 O O . LEU B 1 57 ? 12.773 5.246 7.621 1 93.56 57 LEU B O 1
ATOM 1588 N N . GLU B 1 58 ? 13.945 6.301 9.164 1 89.56 58 GLU B N 1
ATOM 1589 C CA . GLU B 1 58 ? 14.734 5.117 9.477 1 89.56 58 GLU B CA 1
ATOM 1590 C C . GLU B 1 58 ? 14.133 4.344 10.648 1 89.56 58 GLU B C 1
ATOM 1592 O O . GLU B 1 58 ? 14.078 4.848 11.773 1 89.56 58 GLU B O 1
ATOM 1597 N N . ILE B 1 59 ? 13.711 3.182 10.469 1 84.06 59 ILE B N 1
ATOM 1598 C CA . ILE B 1 59 ? 13.047 2.377 11.484 1 84.06 59 ILE B CA 1
ATOM 1599 C C . ILE B 1 59 ? 14.086 1.59 12.281 1 84.06 59 ILE B C 1
ATOM 1601 O O . ILE B 1 59 ? 13.969 1.448 13.5 1 84.06 59 ILE B O 1
ATOM 1605 N N . HIS B 1 60 ? 15.102 1.05 11.688 1 78.94 60 HIS B N 1
ATOM 1606 C CA . HIS B 1 60 ? 16.281 0.459 12.312 1 78.94 60 HIS B CA 1
ATOM 1607 C C . HIS B 1 60 ? 17.531 0.712 11.477 1 78.94 60 HIS B C 1
ATOM 1609 O O . HIS B 1 60 ? 17.453 1.349 10.43 1 78.94 60 HIS B O 1
ATOM 1615 N N . ALA B 1 61 ? 18.594 0.361 12.023 1 77.81 61 ALA B N 1
ATOM 1616 C CA . ALA B 1 61 ? 19.844 0.65 11.32 1 77.81 61 ALA B CA 1
ATOM 1617 C C . ALA B 1 61 ? 19.797 0.15 9.875 1 77.81 61 ALA B C 1
ATOM 1619 O O . ALA B 1 61 ? 19.672 -1.054 9.633 1 77.81 61 ALA B O 1
ATOM 1620 N N . GLY B 1 62 ? 19.625 1.137 8.938 1 78.38 62 GLY B N 1
ATOM 1621 C CA . GLY B 1 62 ? 19.719 0.83 7.516 1 78.38 62 GLY B CA 1
ATOM 1622 C C . GLY B 1 62 ? 18.375 0.571 6.875 1 78.38 62 GLY B C 1
ATOM 1623 O O . GLY B 1 62 ? 18.281 0.423 5.652 1 78.38 62 GLY B O 1
ATOM 1624 N N . TYR B 1 63 ? 17.297 0.475 7.695 1 85.25 63 TYR B N 1
ATOM 1625 C CA . TYR B 1 63 ? 15.977 0.184 7.152 1 85.25 63 TYR B CA 1
ATOM 1626 C C . TYR B 1 63 ? 15.094 1.429 7.164 1 85.25 63 TYR B C 1
ATOM 1628 O O . TYR B 1 63 ? 14.766 1.956 8.227 1 85.25 63 TYR B O 1
ATOM 1636 N N . ARG B 1 64 ? 14.828 1.84 5.957 1 92.44 64 ARG B N 1
ATOM 1637 C CA . ARG B 1 64 ? 14.023 3.045 5.812 1 92.44 64 ARG B CA 1
ATOM 1638 C C . ARG B 1 64 ? 12.648 2.717 5.246 1 92.44 64 ARG B C 1
ATOM 1640 O O . ARG B 1 64 ? 12.477 1.71 4.555 1 92.44 64 ARG B O 1
ATOM 1647 N N . LYS B 1 65 ? 11.742 3.564 5.598 1 94.38 65 LYS B N 1
ATOM 1648 C CA . LYS B 1 65 ? 10.375 3.439 5.094 1 94.38 65 LYS B CA 1
ATOM 1649 C C . LYS B 1 65 ? 9.758 4.809 4.824 1 94.38 65 LYS B C 1
ATOM 1651 O O . LYS B 1 65 ? 10.117 5.793 5.477 1 94.38 65 LYS B O 1
ATOM 1656 N N . PHE B 1 66 ? 8.945 4.777 3.855 1 96.5 66 PHE B N 1
ATOM 1657 C CA . PHE B 1 66 ? 8.133 5.961 3.6 1 96.5 66 PHE B CA 1
ATOM 1658 C C . PHE B 1 66 ? 6.781 5.848 4.289 1 96.5 66 PHE B C 1
ATOM 1660 O O . PHE B 1 66 ? 6.172 4.777 4.301 1 96.5 66 PHE B O 1
ATOM 1667 N N . PHE B 1 67 ? 6.328 6.941 4.852 1 97.19 67 PHE B N 1
ATOM 1668 C CA . PHE B 1 67 ? 5 7.094 5.434 1 97.19 67 PHE B CA 1
ATOM 1669 C C . PHE B 1 67 ? 4.285 8.305 4.844 1 97.19 67 PHE B C 1
ATOM 1671 O O . PHE B 1 67 ? 4.852 9.398 4.785 1 97.19 67 PHE B O 1
ATOM 1678 N N . ALA B 1 68 ? 3.09 8.086 4.375 1 97.94 68 ALA B N 1
ATOM 1679 C CA . ALA B 1 68 ? 2.309 9.195 3.834 1 97.94 68 ALA B CA 1
ATOM 1680 C C . ALA B 1 68 ? 0.912 9.227 4.449 1 97.94 68 ALA B C 1
ATOM 1682 O O . ALA B 1 68 ? 0.245 8.1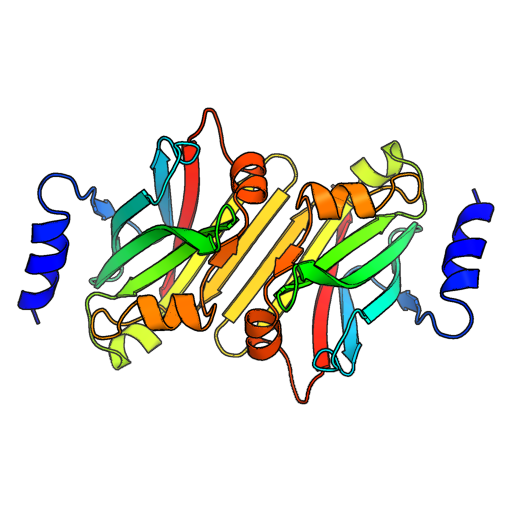95 4.551 1 97.94 68 ALA B O 1
ATOM 1683 N N . ALA B 1 69 ? 0.504 10.391 4.844 1 97.94 69 ALA B N 1
ATOM 1684 C CA . ALA B 1 69 ? -0.825 10.586 5.418 1 97.94 69 ALA B CA 1
ATOM 1685 C C . ALA B 1 69 ? -1.329 12 5.156 1 97.94 69 ALA B C 1
ATOM 1687 O O . ALA B 1 69 ? -0.584 12.852 4.66 1 97.94 69 ALA B O 1
ATOM 1688 N N . VAL B 1 70 ? -2.572 12.172 5.441 1 97.44 70 VAL B N 1
ATOM 1689 C CA . VAL B 1 70 ? -3.213 13.477 5.285 1 97.44 70 VAL B CA 1
ATOM 1690 C C . VAL B 1 70 ? -3.855 13.898 6.605 1 97.44 70 VAL B C 1
ATOM 1692 O O . VAL B 1 70 ? -4.508 13.086 7.273 1 97.44 70 VAL B O 1
ATOM 1695 N N . GLN B 1 71 ? -3.592 15.117 6.918 1 96.56 71 GLN B N 1
ATOM 1696 C CA . GLN B 1 71 ? -4.223 15.68 8.109 1 96.56 71 GLN B CA 1
ATOM 1697 C C . GLN B 1 71 ? -5.121 16.859 7.746 1 96.56 71 GLN B C 1
ATOM 1699 O O . GLN B 1 71 ? -4.715 17.75 6.992 1 96.56 71 GLN B O 1
ATOM 1704 N N . LEU B 1 72 ? -6.25 16.812 8.289 1 96.44 72 LEU B N 1
ATOM 1705 C CA . LEU B 1 72 ? -7.145 17.953 8.172 1 96.44 72 LEU B CA 1
ATOM 1706 C C . LEU B 1 72 ? -6.777 19.047 9.188 1 96.44 72 LEU B C 1
ATOM 1708 O O . LEU B 1 72 ? -6.559 18.75 10.359 1 96.44 72 LEU B O 1
ATOM 1712 N N . ILE B 1 73 ? -6.664 20.203 8.711 1 92.75 73 ILE B N 1
ATOM 1713 C CA . ILE B 1 73 ? -6.578 21.328 9.625 1 92.75 73 ILE B CA 1
ATOM 1714 C C . ILE B 1 73 ? -7.965 21.656 10.18 1 92.75 73 ILE B C 1
ATOM 1716 O O . ILE B 1 73 ? -8.625 22.594 9.711 1 92.75 73 ILE B O 1
ATOM 1720 N N . GLY B 1 74 ? -8.414 20.891 11.078 1 94.19 74 GLY B N 1
ATOM 1721 C CA . GLY B 1 74 ? -9.734 20.922 11.68 1 94.19 74 GLY B CA 1
ATOM 1722 C C . GLY B 1 74 ? -9.922 19.906 12.781 1 94.19 74 GLY B C 1
ATOM 1723 O O . GLY B 1 74 ? -8.953 19.328 13.281 1 94.19 74 GLY B O 1
ATOM 1724 N N . THR B 1 75 ? -11.117 19.766 13.219 1 95.38 75 THR B N 1
ATOM 1725 C CA . THR B 1 75 ? -11.414 18.891 14.344 1 95.38 75 THR B CA 1
ATOM 1726 C C . THR B 1 75 ? -11.531 17.438 13.875 1 95.38 75 THR B C 1
ATOM 1728 O O . THR B 1 75 ? -11.641 17.172 12.672 1 95.38 75 THR B O 1
ATOM 1731 N N . ARG B 1 76 ? -11.5 16.562 14.875 1 95.69 76 ARG B N 1
ATOM 1732 C CA . ARG B 1 76 ? -11.688 15.141 14.594 1 95.69 76 ARG B CA 1
ATOM 1733 C C . ARG B 1 76 ? -13.047 14.883 13.953 1 95.69 76 ARG B C 1
ATOM 1735 O O . ARG B 1 76 ? -13.172 14.055 13.055 1 95.69 76 ARG B O 1
ATOM 1742 N N . GLU B 1 77 ? -14.047 15.586 14.469 1 97.06 77 GLU B N 1
ATOM 1743 C CA . GLU B 1 77 ? -15.391 15.422 13.922 1 97.06 77 GLU B CA 1
ATOM 1744 C C . GLU B 1 77 ? -15.445 15.844 12.453 1 97.06 77 GLU B C 1
ATOM 1746 O O . GLU B 1 77 ? -16.062 15.172 11.633 1 97.06 77 GLU B O 1
ATOM 1751 N N . GLN B 1 78 ? -14.773 16.938 12.156 1 96.94 78 GLN B N 1
ATOM 1752 C CA . GLN B 1 78 ? -14.711 17.391 10.773 1 96.94 78 GLN B CA 1
ATOM 1753 C C . GLN B 1 78 ? -13.984 16.391 9.883 1 96.94 78 GLN B C 1
ATOM 1755 O O . GLN B 1 78 ? -14.406 16.141 8.75 1 96.94 78 GLN B O 1
ATOM 1760 N N . ALA B 1 79 ? -12.953 15.836 10.367 1 97.62 79 ALA B N 1
ATOM 1761 C CA . ALA B 1 79 ? -12.141 14.898 9.594 1 97.62 79 ALA B CA 1
ATOM 1762 C C . ALA B 1 79 ? -12.969 13.688 9.164 1 97.62 79 ALA B C 1
ATOM 1764 O O . ALA B 1 79 ? -12.758 13.148 8.078 1 97.62 79 ALA B O 1
ATOM 1765 N N . GLU B 1 80 ? -13.945 13.281 9.969 1 96.81 80 GLU B N 1
ATOM 1766 C CA . GLU B 1 80 ? -14.773 12.109 9.703 1 96.81 80 GLU B CA 1
ATOM 1767 C C . GLU B 1 80 ? -15.641 12.312 8.469 1 96.81 80 GLU B C 1
ATOM 1769 O O . GLU B 1 80 ? -16.203 11.352 7.93 1 96.81 80 GLU B O 1
ATOM 1774 N N . HIS B 1 81 ? -15.656 13.602 7.977 1 97.69 81 HIS B N 1
ATOM 1775 C CA . HIS B 1 81 ? -16.5 13.898 6.824 1 97.69 81 HIS B CA 1
ATOM 1776 C C . HIS B 1 81 ? -15.711 13.805 5.523 1 97.69 81 HIS B C 1
ATOM 1778 O O . HIS B 1 81 ? -16.25 14.086 4.445 1 97.69 81 HIS B O 1
ATOM 1784 N N . PHE B 1 82 ? -14.508 13.359 5.648 1 98.19 82 PHE B N 1
ATOM 1785 C CA . PHE B 1 82 ? -13.664 13.336 4.453 1 98.19 82 PHE B CA 1
ATOM 1786 C C . PHE B 1 82 ? -12.992 11.977 4.293 1 98.19 82 PHE B C 1
ATOM 1788 O O . PHE B 1 82 ? -12.852 11.227 5.258 1 98.19 82 PHE B O 1
ATOM 1795 N N . THR B 1 83 ? -12.641 11.625 3.102 1 98.44 83 THR B N 1
ATOM 1796 C CA . THR B 1 83 ? -11.766 10.516 2.725 1 98.44 83 THR B CA 1
ATOM 1797 C C . THR B 1 83 ? -10.633 11.008 1.833 1 98.44 83 THR B C 1
ATOM 1799 O O . THR B 1 83 ? -10.844 11.836 0.947 1 98.44 83 THR B O 1
ATOM 1802 N N . TYR B 1 84 ? -9.469 10.586 2.119 1 98.75 84 TYR B N 1
ATOM 1803 C CA . TYR B 1 84 ? -8.367 10.891 1.207 1 98.75 84 TYR B CA 1
ATOM 1804 C C . TYR B 1 84 ? -7.852 9.625 0.534 1 98.75 84 TYR B C 1
ATOM 1806 O O . TYR B 1 84 ? -7.895 8.539 1.119 1 98.75 84 TYR B O 1
ATOM 1814 N N . ARG B 1 85 ? -7.383 9.789 -0.654 1 98.69 85 ARG B N 1
ATOM 1815 C CA . ARG B 1 85 ? -6.75 8.719 -1.42 1 98.69 85 ARG B CA 1
ATOM 1816 C C . ARG B 1 85 ? -5.367 9.141 -1.911 1 98.69 85 ARG B C 1
ATOM 1818 O O . ARG B 1 85 ? -5.219 10.195 -2.533 1 98.69 85 ARG B O 1
ATOM 1825 N N . LEU B 1 86 ? -4.391 8.406 -1.537 1 98.81 86 LEU B N 1
ATOM 1826 C CA . LEU B 1 86 ? -3.037 8.531 -2.062 1 98.81 86 LEU B CA 1
ATOM 1827 C C . LEU B 1 86 ? -2.758 7.461 -3.107 1 98.81 86 LEU B C 1
ATOM 1829 O O . LEU B 1 86 ? -2.947 6.27 -2.848 1 98.81 86 LEU B O 1
ATOM 1833 N N . GLU B 1 87 ? -2.342 7.918 -4.254 1 98.62 87 GLU B N 1
ATOM 1834 C CA . GLU B 1 87 ? -2.139 6.957 -5.336 1 98.62 87 GLU B CA 1
ATOM 1835 C C . GLU B 1 87 ? -0.792 7.176 -6.02 1 98.62 87 GLU B C 1
ATOM 1837 O O . GLU B 1 87 ? -0.454 8.297 -6.395 1 98.62 87 GLU B O 1
ATOM 1842 N N . LEU B 1 88 ? 0.024 6.137 -6.129 1 98.31 88 LEU B N 1
ATOM 1843 C CA . LEU B 1 88 ? 1.235 6.09 -6.938 1 98.31 88 LEU B CA 1
ATOM 1844 C C . LEU B 1 88 ? 0.988 5.34 -8.242 1 98.31 88 LEU B C 1
ATOM 1846 O O . LEU B 1 88 ? 0.526 4.195 -8.234 1 98.31 88 LEU B O 1
ATOM 1850 N N . ASN B 1 89 ? 1.31 6.047 -9.297 1 96.88 89 ASN B N 1
ATOM 1851 C CA . ASN B 1 89 ? 1.075 5.461 -10.617 1 96.88 89 ASN B CA 1
ATOM 1852 C C . ASN B 1 89 ? 2.381 5.254 -11.375 1 96.88 89 ASN B C 1
ATOM 1854 O O . ASN B 1 89 ? 3.133 6.203 -11.594 1 96.88 89 ASN B O 1
ATOM 1858 N N . GLY B 1 90 ? 2.672 4.035 -11.719 1 92.19 90 GLY B N 1
ATOM 1859 C CA . GLY B 1 90 ? 3.826 3.695 -12.531 1 92.19 90 GLY B CA 1
ATOM 1860 C C . GLY B 1 90 ? 3.461 2.969 -13.812 1 92.19 90 GLY B C 1
ATOM 1861 O O . GLY B 1 90 ? 2.287 2.918 -14.188 1 92.19 90 GLY B O 1
ATOM 1862 N N . THR B 1 91 ? 4.539 2.504 -14.508 1 89.19 91 THR B N 1
ATOM 1863 C CA . THR B 1 91 ? 4.324 1.722 -15.719 1 89.19 91 THR B CA 1
ATOM 1864 C C . THR B 1 91 ? 3.74 0.352 -15.383 1 89.19 91 THR B C 1
ATOM 1866 O O . THR B 1 91 ? 4.465 -0.545 -14.945 1 89.19 91 THR B O 1
ATOM 1869 N N . ARG B 1 92 ? 2.5 0.142 -15.438 1 89.88 92 ARG B N 1
ATOM 1870 C CA . ARG B 1 92 ? 1.758 -1.095 -15.211 1 89.88 92 ARG B CA 1
ATOM 1871 C C . ARG B 1 9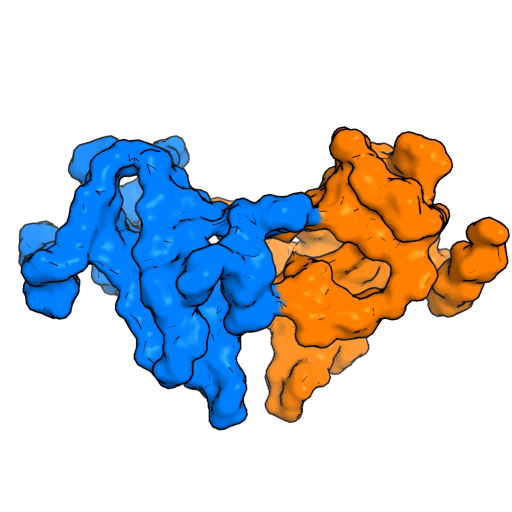2 ? 1.63 -1.396 -13.727 1 89.88 92 ARG B C 1
ATOM 1873 O O . ARG B 1 92 ? 1.592 -2.561 -13.32 1 89.88 92 ARG B O 1
ATOM 1880 N N . ARG B 1 93 ? 1.795 -0.372 -12.906 1 96.12 93 ARG B N 1
ATOM 1881 C CA . ARG B 1 93 ? 1.658 -0.537 -11.461 1 96.12 93 ARG B CA 1
ATOM 1882 C C . ARG B 1 93 ? 0.881 0.624 -10.852 1 96.12 93 ARG B C 1
ATOM 1884 O O . ARG B 1 93 ? 1 1.765 -11.305 1 96.12 93 ARG B O 1
ATOM 1891 N N . ARG B 1 94 ? 0.206 0.263 -9.82 1 98.12 94 ARG B N 1
ATOM 1892 C CA . ARG B 1 94 ? -0.502 1.268 -9.031 1 98.12 94 ARG B CA 1
ATOM 1893 C C . ARG B 1 94 ? -0.566 0.868 -7.562 1 98.12 94 ARG B C 1
ATOM 1895 O O . ARG B 1 94 ? -0.822 -0.294 -7.238 1 98.12 94 ARG B O 1
ATOM 1902 N N . LEU B 1 95 ? -0.261 1.734 -6.719 1 98.69 95 LEU B N 1
ATOM 1903 C CA . LEU B 1 95 ? -0.424 1.58 -5.277 1 98.69 95 LEU B CA 1
ATOM 1904 C C . LEU B 1 95 ? -1.347 2.656 -4.715 1 98.69 95 LEU B C 1
ATOM 1906 O O . LEU B 1 95 ? -1.207 3.834 -5.047 1 98.69 95 LEU B O 1
ATOM 1910 N N . MET B 1 96 ? -2.303 2.191 -3.93 1 98.62 96 MET B N 1
ATOM 1911 C CA . MET B 1 96 ? -3.277 3.162 -3.439 1 98.62 96 MET B CA 1
ATOM 1912 C C . MET B 1 96 ? -3.604 2.908 -1.971 1 98.62 96 MET B C 1
ATOM 1914 O O . MET B 1 96 ? -3.713 1.757 -1.544 1 98.62 96 MET B O 1
ATOM 1918 N N . TRP B 1 97 ? -3.75 3.967 -1.209 1 98.69 97 TRP B N 1
ATOM 1919 C CA . TRP B 1 97 ? -4.242 3.975 0.164 1 98.69 97 TRP B CA 1
ATOM 1920 C C . TRP B 1 97 ? -5.367 4.988 0.333 1 98.69 97 TRP B C 1
ATOM 1922 O O . TRP B 1 97 ? -5.27 6.121 -0.146 1 98.69 97 TRP B O 1
ATOM 1932 N N . GLU B 1 98 ? -6.41 4.555 0.894 1 98.5 98 GLU B N 1
ATOM 1933 C CA . GLU B 1 98 ? -7.555 5.414 1.183 1 98.5 98 GLU B CA 1
ATOM 1934 C C . GLU B 1 98 ? -7.949 5.332 2.654 1 98.5 98 GLU B C 1
ATOM 1936 O O . GLU B 1 98 ? -7.973 4.246 3.236 1 98.5 98 GLU B O 1
ATOM 1941 N N . ALA B 1 99 ? -8.234 6.566 3.219 1 98.44 99 ALA B N 1
ATOM 1942 C CA . ALA B 1 99 ? -8.633 6.574 4.625 1 98.44 99 ALA B CA 1
ATOM 1943 C C . ALA B 1 99 ? -9.25 7.918 5.012 1 98.44 99 ALA B C 1
ATOM 1945 O O . ALA B 1 99 ? -9.352 8.82 4.18 1 98.44 99 ALA B O 1
ATOM 1946 N N . THR B 1 100 ? -9.664 7.953 6.246 1 98.12 100 THR B N 1
ATOM 1947 C CA . THR B 1 100 ? -10.086 9.211 6.855 1 98.12 100 THR B CA 1
ATOM 1948 C C . THR B 1 100 ? -8.875 10.031 7.297 1 98.12 100 THR B C 1
ATOM 1950 O O . THR B 1 100 ? -7.949 9.5 7.918 1 98.12 100 THR B O 1
ATOM 1953 N N . PRO B 1 101 ? -8.844 11.25 6.844 1 97.94 101 PRO B N 1
ATOM 1954 C CA . PRO B 1 101 ? -7.719 12.062 7.312 1 97.94 101 PRO B CA 1
ATOM 1955 C C . PRO B 1 101 ? -7.688 12.211 8.828 1 97.94 101 PRO B C 1
ATOM 1957 O O . PRO B 1 101 ? -8.734 12.164 9.484 1 97.94 101 PRO B O 1
ATOM 1960 N N . LEU B 1 102 ? -6.492 12.398 9.352 1 96.75 102 LEU B N 1
ATOM 1961 C CA . LEU B 1 102 ? -6.348 12.75 10.766 1 96.75 102 LEU B CA 1
ATOM 1962 C C . LEU B 1 102 ? -6.637 14.227 10.992 1 96.75 102 LEU B C 1
ATOM 1964 O O . LEU B 1 102 ? -6.477 15.047 10.078 1 96.75 102 LEU B O 1
ATOM 1968 N N . SER B 1 103 ? -7.047 14.469 12.156 1 94.81 103 SER B N 1
ATOM 1969 C CA . SER B 1 103 ? -7.094 15.875 12.562 1 94.81 103 SER B CA 1
ATOM 1970 C C . SER B 1 103 ? -5.699 16.406 12.891 1 94.81 103 SER B C 1
ATOM 1972 O O . SER B 1 103 ? -4.844 15.656 13.375 1 94.81 103 SER B O 1
ATOM 1974 N N . ILE B 1 104 ? -5.574 17.609 12.711 1 91.75 104 ILE B N 1
ATOM 1975 C CA . ILE B 1 104 ? -4.301 18.234 13.047 1 91.75 104 ILE B CA 1
ATOM 1976 C C . ILE B 1 104 ? -4.039 18.109 14.547 1 91.75 104 ILE B C 1
ATOM 1978 O O . ILE B 1 104 ? -2.908 18.281 15 1 91.75 104 ILE B O 1
ATOM 1982 N N . HIS B 1 105 ? -5.031 17.75 15.289 1 90.25 105 HIS B N 1
ATOM 1983 C CA . HIS B 1 105 ? -4.898 17.578 16.734 1 90.25 105 HIS B CA 1
ATOM 1984 C C . HIS B 1 105 ? -4.348 16.203 17.094 1 90.25 105 HIS B C 1
ATOM 1986 O O . HIS B 1 105 ? -3.982 15.953 18.234 1 90.25 105 HIS B O 1
ATOM 1992 N N . GLU B 1 106 ? -4.336 15.344 16.156 1 91 106 GLU B N 1
ATOM 1993 C CA . GLU B 1 106 ? -3.742 14.023 16.359 1 91 106 GLU B CA 1
ATOM 1994 C C . GLU B 1 106 ? -2.277 14.008 15.922 1 91 106 GLU B C 1
ATOM 1996 O O . GLU B 1 106 ? -1.912 14.641 14.93 1 91 106 GLU B O 1
ATOM 2001 N N . ARG B 1 107 ? -1.541 13.461 16.734 1 90.56 107 ARG B N 1
ATOM 2002 C CA . ARG B 1 107 ? -0.13 13.336 16.375 1 90.56 107 ARG B CA 1
ATOM 2003 C C . ARG B 1 107 ? 0.057 12.375 15.203 1 90.56 107 ARG B C 1
ATOM 2005 O O . ARG B 1 107 ? -0.304 11.195 15.297 1 90.56 107 ARG B O 1
ATOM 2012 N N . ILE B 1 108 ? 0.689 12.828 14.203 1 90.44 108 ILE B N 1
ATOM 2013 C CA . ILE B 1 108 ? 0.855 12.023 13 1 90.44 108 ILE B CA 1
ATOM 2014 C C . ILE B 1 108 ? 1.712 10.797 13.305 1 90.44 108 ILE B C 1
ATOM 2016 O O . ILE B 1 108 ? 1.552 9.75 12.68 1 90.44 108 ILE B O 1
ATOM 2020 N N . GLU B 1 109 ? 2.576 10.875 14.344 1 91.88 109 GLU B N 1
ATOM 2021 C CA . GLU B 1 109 ? 3.449 9.773 14.742 1 91.88 109 GLU B CA 1
ATOM 2022 C C . GLU B 1 109 ? 2.637 8.555 15.156 1 91.88 109 GLU B C 1
ATOM 2024 O O . GLU B 1 109 ? 3.078 7.418 14.969 1 91.88 109 GLU B O 1
ATOM 2029 N N . THR B 1 110 ? 1.492 8.805 15.672 1 92.62 110 THR B N 1
ATOM 2030 C CA . THR B 1 110 ? 0.635 7.699 16.078 1 92.62 110 THR B CA 1
ATOM 2031 C C . THR B 1 110 ? 0.177 6.891 14.867 1 92.62 110 THR B C 1
ATOM 2033 O O . THR B 1 110 ? 0.168 5.66 14.906 1 92.62 110 THR B O 1
ATOM 2036 N N . ALA B 1 111 ? -0.195 7.598 13.797 1 93.69 111 ALA B N 1
ATOM 2037 C CA . ALA B 1 111 ? -0.577 6.906 12.57 1 93.69 111 ALA B CA 1
ATOM 2038 C C . ALA B 1 111 ? 0.6 6.125 11.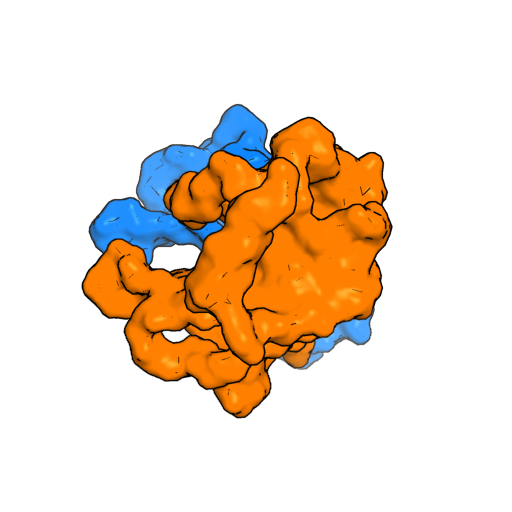992 1 93.69 111 ALA B C 1
ATOM 2040 O O . ALA B 1 111 ? 0.433 4.996 11.523 1 93.69 111 ALA B O 1
ATOM 2041 N N . PHE B 1 112 ? 1.769 6.723 12.039 1 93.75 112 PHE B N 1
ATOM 2042 C CA . PHE B 1 112 ? 2.957 6.07 11.508 1 93.75 112 PHE B CA 1
ATOM 2043 C C . PHE B 1 112 ? 3.322 4.844 12.336 1 93.75 112 PHE B C 1
ATOM 2045 O O . PHE B 1 112 ? 3.594 3.775 11.781 1 93.75 112 PHE B O 1
ATOM 2052 N N . LEU B 1 113 ? 3.225 4.941 13.68 1 91.62 113 LEU B N 1
ATOM 2053 C CA . LEU B 1 113 ? 3.545 3.838 14.578 1 91.62 113 LEU B CA 1
ATOM 2054 C C . LEU B 1 113 ? 2.564 2.686 14.398 1 91.62 113 LEU B C 1
ATOM 2056 O O . LEU B 1 113 ? 2.959 1.518 14.43 1 91.62 113 LEU B O 1
ATOM 2060 N N . ASN B 1 114 ? 1.323 3.018 14.117 1 92.81 114 ASN B N 1
ATOM 2061 C CA . ASN B 1 114 ? 0.284 2.004 13.969 1 92.81 114 ASN B CA 1
ATOM 2062 C C . ASN B 1 114 ? 0.157 1.54 12.523 1 92.81 114 ASN B C 1
ATOM 2064 O O . ASN B 1 114 ? -0.628 0.639 12.219 1 92.81 114 ASN B O 1
ATOM 2068 N N . CYS B 1 115 ? 0.86 2.174 11.625 1 94.06 115 CYS B N 1
ATOM 2069 C CA . CYS B 1 115 ? 0.82 1.891 10.195 1 94.06 115 CYS B CA 1
ATOM 2070 C C . CYS B 1 115 ? -0.568 2.156 9.625 1 94.06 115 CYS B C 1
ATOM 2072 O O . CYS B 1 115 ? -1.034 1.425 8.75 1 94.06 115 CYS B O 1
ATOM 2074 N N . ASP B 1 116 ? -1.265 3.105 10.32 1 95.69 116 ASP B N 1
ATOM 2075 C CA . ASP B 1 116 ? -2.557 3.541 9.797 1 95.69 116 ASP B CA 1
ATOM 2076 C C . ASP B 1 116 ? -2.385 4.66 8.773 1 95.69 116 ASP B C 1
ATOM 2078 O O . ASP B 1 116 ? -2.879 5.773 8.969 1 95.69 116 ASP B O 1
ATOM 2082 N N . CYS B 1 117 ? -1.633 4.363 7.664 1 97.56 117 CYS B N 1
ATOM 2083 C CA . CYS B 1 117 ? -1.242 5.266 6.59 1 97.56 117 CYS B CA 1
ATOM 2084 C C . CYS B 1 117 ? -0.64 4.496 5.422 1 97.56 117 CYS B C 1
ATOM 2086 O O . CYS B 1 117 ? -0.566 3.266 5.457 1 97.56 117 CYS B O 1
ATOM 2088 N N . LEU B 1 118 ? -0.36 5.152 4.344 1 98.31 118 LEU B N 1
ATOM 2089 C CA . LEU B 1 118 ? 0.385 4.516 3.262 1 98.31 118 LEU B CA 1
ATOM 2090 C C . LEU B 1 118 ? 1.844 4.309 3.654 1 98.31 118 LEU B C 1
ATOM 2092 O O . LEU B 1 118 ? 2.559 5.273 3.936 1 98.31 118 LEU B O 1
ATOM 2096 N N . VAL B 1 119 ? 2.225 3.125 3.779 1 97.25 119 VAL B N 1
ATOM 2097 C CA . VAL B 1 119 ? 3.594 2.754 4.121 1 97.25 119 VAL B CA 1
ATOM 2098 C C . VAL B 1 119 ? 4.211 1.954 2.977 1 97.25 119 VAL B C 1
ATOM 2100 O O . VAL B 1 119 ? 3.613 0.995 2.484 1 97.25 119 VAL B O 1
ATOM 2103 N N . PHE B 1 120 ? 5.391 2.391 2.557 1 96.5 120 PHE B N 1
ATOM 2104 C CA . PHE B 1 120 ? 6.004 1.604 1.493 1 96.5 120 PHE B CA 1
ATOM 2105 C C . PHE B 1 120 ? 7.523 1.675 1.572 1 96.5 120 PHE B C 1
ATOM 2107 O O . PHE B 1 120 ? 8.078 2.633 2.115 1 96.5 120 PHE B O 1
ATOM 2114 N N . HIS B 1 121 ? 8.18 0.666 1.081 1 93.56 121 HIS B N 1
ATOM 2115 C CA . HIS B 1 121 ? 9.633 0.517 1.048 1 93.56 121 HIS B CA 1
ATOM 2116 C C . HIS B 1 121 ? 10.258 1.463 0.03 1 93.56 121 HIS B C 1
ATOM 2118 O O . HIS B 1 121 ? 9.656 1.761 -1.003 1 93.56 121 HIS B O 1
ATOM 2124 N N . PRO B 1 122 ? 11.523 1.884 0.271 1 93.62 122 PRO B N 1
ATOM 2125 C CA . PRO B 1 122 ? 12.211 2.717 -0.717 1 93.62 122 PRO B CA 1
ATOM 2126 C C . PRO B 1 122 ? 12.297 2.053 -2.09 1 93.62 122 PRO B C 1
ATOM 2128 O O . PRO B 1 122 ? 12.273 2.742 -3.113 1 93.62 122 PRO B O 1
ATOM 2131 N N . ARG B 1 123 ? 12.336 0.79 -2.107 1 93.06 123 ARG B N 1
ATOM 2132 C CA . ARG B 1 123 ? 12.344 0.096 -3.391 1 93.06 123 ARG B CA 1
ATOM 2133 C C . ARG B 1 123 ? 11.039 0.313 -4.141 1 93.06 123 ARG B C 1
ATOM 2135 O O . ARG B 1 123 ? 11.031 0.414 -5.371 1 93.06 123 ARG B O 1
ATOM 2142 N N . VAL B 1 124 ? 9.945 0.334 -3.371 1 95.5 124 VAL B N 1
ATOM 2143 C CA . VAL B 1 124 ? 8.648 0.63 -3.98 1 95.5 124 VAL B CA 1
ATOM 2144 C C . VAL B 1 124 ? 8.648 2.059 -4.516 1 95.5 124 VAL B C 1
ATOM 2146 O O . VAL B 1 124 ? 8.195 2.307 -5.637 1 95.5 124 VAL B O 1
ATOM 2149 N N . ALA B 1 125 ? 9.195 2.988 -3.742 1 95.69 125 ALA B N 1
ATOM 2150 C CA . ALA B 1 125 ? 9.297 4.367 -4.211 1 95.69 125 ALA B CA 1
ATOM 2151 C C . ALA B 1 125 ? 10.07 4.445 -5.523 1 95.69 125 ALA B C 1
ATOM 2153 O O . ALA B 1 125 ? 9.703 5.207 -6.422 1 95.69 125 ALA B O 1
ATOM 2154 N N . GLU B 1 126 ? 11.078 3.65 -5.652 1 94.62 126 GLU B N 1
ATOM 2155 C CA . GLU B 1 126 ? 11.906 3.645 -6.855 1 94.62 126 GLU B CA 1
ATOM 2156 C C . GLU B 1 126 ? 11.117 3.162 -8.07 1 94.62 126 GLU B C 1
ATOM 2158 O O . GLU B 1 126 ? 11.344 3.623 -9.188 1 94.62 126 GLU B O 1
ATOM 2163 N N . LEU B 1 127 ? 10.203 2.207 -7.754 1 95.31 127 LEU B N 1
ATOM 2164 C CA . LEU B 1 127 ? 9.383 1.683 -8.836 1 95.31 127 LEU B CA 1
ATOM 2165 C C . LEU B 1 127 ? 8.5 2.777 -9.43 1 95.31 127 LEU B C 1
ATOM 2167 O O . LEU B 1 127 ? 8.133 2.721 -10.609 1 95.31 127 LEU B O 1
ATOM 2171 N N . PHE B 1 128 ? 8.133 3.791 -8.625 1 97.06 128 PHE B N 1
ATOM 2172 C CA . PHE B 1 128 ? 7.148 4.785 -9.039 1 97.06 128 PHE B CA 1
ATOM 2173 C C . PHE B 1 128 ? 7.82 6.121 -9.336 1 97.06 128 PHE B C 1
ATOM 2175 O O . PHE B 1 128 ? 7.223 7 -9.953 1 97.06 128 PHE B O 1
ATOM 2182 N N . ALA B 1 129 ? 9.07 6.25 -8.93 1 95.44 129 ALA B N 1
ATOM 2183 C CA . ALA B 1 129 ? 9.742 7.539 -9.055 1 95.44 129 ALA B CA 1
ATOM 2184 C C . ALA B 1 129 ? 10.297 7.73 -10.469 1 95.44 129 ALA B C 1
ATOM 2186 O O . ALA B 1 129 ? 10.641 6.758 -11.141 1 95.44 129 ALA B O 1
ATOM 2187 N N . GLU B 1 130 ? 10.312 8.992 -10.852 1 94.75 130 GLU B N 1
ATOM 2188 C CA . GLU B 1 130 ? 10.961 9.414 -12.094 1 94.75 130 GLU B CA 1
ATOM 2189 C C . GLU B 1 130 ? 12.078 10.422 -11.812 1 94.75 130 GLU B C 1
ATOM 2191 O O . GLU B 1 130 ? 11.82 11.523 -11.32 1 94.75 130 GLU B O 1
ATOM 2196 N N . ASN B 1 131 ? 13.281 10.031 -12.086 1 93.94 131 ASN B N 1
ATOM 2197 C CA . ASN B 1 131 ? 14.438 10.891 -11.875 1 93.94 131 ASN B CA 1
ATOM 2198 C C . ASN B 1 131 ? 14.562 11.32 -10.414 1 93.94 131 ASN B C 1
ATOM 2200 O O . ASN B 1 131 ? 14.82 12.492 -10.133 1 93.94 131 ASN B O 1
ATOM 2204 N N . GLY B 1 132 ? 14.18 10.406 -9.562 1 93.12 132 GLY B N 1
ATOM 2205 C CA . GLY B 1 132 ? 14.344 10.664 -8.141 1 93.12 132 GLY B CA 1
ATOM 2206 C C . GLY B 1 132 ? 13.172 11.406 -7.523 1 93.12 132 GLY B C 1
ATOM 2207 O O . GLY B 1 132 ? 13.18 11.695 -6.324 1 93.12 132 GLY B O 1
ATOM 2208 N N . ASP B 1 133 ? 12.172 11.68 -8.367 1 95.75 133 ASP B N 1
ATOM 2209 C CA . ASP B 1 133 ? 10.992 12.391 -7.875 1 95.75 133 ASP B CA 1
ATOM 2210 C C . ASP B 1 133 ? 9.781 11.453 -7.801 1 95.75 133 ASP B C 1
ATOM 2212 O O . ASP B 1 133 ? 9.586 10.617 -8.68 1 95.75 133 ASP B O 1
ATOM 2216 N N . LEU B 1 134 ? 9.062 11.625 -6.773 1 97.06 134 LEU B N 1
ATOM 2217 C CA . LEU B 1 134 ? 7.867 10.82 -6.574 1 97.06 134 LEU B CA 1
ATOM 2218 C C . LEU B 1 134 ? 6.609 11.68 -6.668 1 97.06 134 LEU B C 1
ATOM 2220 O O . LEU B 1 134 ? 6.48 12.68 -5.957 1 97.06 134 LEU B O 1
ATOM 2224 N N . SER B 1 135 ? 5.75 11.289 -7.578 1 96.81 135 SER B N 1
ATOM 2225 C CA . SER B 1 135 ? 4.453 11.945 -7.711 1 96.81 135 SER B CA 1
ATOM 2226 C C . SER B 1 135 ? 3.354 11.141 -7.027 1 96.81 135 SER B C 1
ATOM 2228 O O . SER B 1 135 ? 3.164 9.961 -7.324 1 96.81 135 SER B O 1
ATOM 2230 N N . ILE B 1 136 ? 2.662 11.734 -6.105 1 97.88 136 ILE B N 1
ATOM 2231 C CA . ILE B 1 136 ? 1.54 11.094 -5.422 1 97.88 136 ILE B CA 1
ATOM 2232 C C . ILE B 1 136 ? 0.243 11.82 -5.785 1 97.88 136 ILE B C 1
ATOM 2234 O O . ILE B 1 136 ? 0.091 13.008 -5.512 1 97.88 136 ILE B O 1
ATOM 2238 N N . ASN B 1 137 ? -0.648 11.141 -6.422 1 98.38 137 ASN B N 1
ATOM 2239 C CA . ASN B 1 137 ? -1.977 11.703 -6.641 1 98.38 137 ASN B CA 1
ATOM 2240 C C . ASN B 1 137 ? -2.797 11.719 -5.352 1 98.38 137 ASN B C 1
ATOM 2242 O O . ASN B 1 137 ? -2.947 10.688 -4.699 1 98.38 137 ASN B O 1
ATOM 2246 N N . VAL B 1 138 ? -3.27 12.859 -4.996 1 98.19 138 VAL B N 1
ATOM 2247 C CA . VAL B 1 138 ? -4.051 13.008 -3.773 1 98.19 138 VAL B CA 1
ATOM 2248 C C . VAL B 1 138 ? -5.473 13.445 -4.117 1 98.19 138 VAL B C 1
ATOM 2250 O O . VAL B 1 138 ? -5.672 14.469 -4.773 1 98.19 138 VAL B O 1
ATOM 2253 N N . THR B 1 139 ? -6.438 12.617 -3.746 1 98.69 139 THR B N 1
ATOM 2254 C CA . THR B 1 139 ? -7.852 12.945 -3.912 1 98.69 139 THR B CA 1
ATOM 2255 C C . THR B 1 139 ? -8.539 13.086 -2.555 1 98.69 139 THR B C 1
ATOM 2257 O O . THR B 1 139 ? -8.414 12.203 -1.698 1 98.69 139 THR B O 1
ATOM 2260 N N . ILE B 1 140 ? -9.141 14.156 -2.371 1 98.31 140 ILE B N 1
ATOM 2261 C CA . ILE B 1 140 ? -9.984 14.352 -1.199 1 98.31 140 ILE B CA 1
ATOM 2262 C C . ILE B 1 140 ? -11.453 14.305 -1.61 1 98.31 140 ILE B C 1
ATOM 2264 O O . ILE B 1 140 ? -11.844 14.898 -2.619 1 98.31 140 ILE B O 1
ATOM 2268 N N . SER B 1 141 ? -12.227 13.586 -0.902 1 98.38 141 SER B N 1
ATOM 2269 C CA . SER B 1 141 ? -13.656 13.492 -1.158 1 98.38 141 SER B CA 1
ATOM 2270 C C . SER B 1 141 ? -14.461 13.656 0.128 1 98.38 141 SER B C 1
ATOM 2272 O O . SER B 1 141 ? -13.93 13.484 1.226 1 98.38 141 SER B O 1
ATOM 2274 N N . MET B 1 142 ? -15.68 14.102 -0.024 1 96.5 142 MET B N 1
ATOM 2275 C CA . MET B 1 142 ? -16.594 14.141 1.111 1 96.5 142 MET B CA 1
ATOM 2276 C C . MET B 1 142 ? -17.297 12.805 1.284 1 96.5 142 MET B C 1
ATOM 2278 O O . MET B 1 142 ? -17.703 12.172 0.302 1 96.5 142 MET B O 1
ATOM 2282 N N . THR B 1 143 ? -17.234 12.234 2.453 1 85 143 THR B N 1
ATOM 2283 C CA . THR B 1 143 ? -17.891 10.961 2.756 1 85 143 THR B CA 1
ATOM 2284 C C . THR B 1 143 ? -19.297 11.18 3.273 1 85 143 THR B C 1
ATOM 2286 O O . THR B 1 143 ? -19.594 12.211 3.891 1 85 143 THR B O 1
#

Nearest PDB structures (foldseek):
  4i7d-assembly2_C  TM=9.629E-01  e=1.582E-20  Homo sapiens
  4i7c-assembly2_C  TM=9.600E-01  e=5.886E-20  Homo sapiens
  5wzz-assembly2_B  TM=9.562E-01  e=1.018E-19  Homo sapiens
  1k2f-assembly2_B-2  TM=9.587E-01  e=1.859E-19  Mus musculus
  5h9m-assembly1_B  TM=9.460E-01  e=3.042E-19  Homo sapiens

pLDDT: mean 88.75, std 15.43, range [31.7, 98.81]

Secondary structure (DSSP, 8-state):
--SHHHHHHHHHGGG-PEEESSEEEEEE--TTSSS-EEEEEEEEETTEEEEEEEEEEEEETTEEEEEEEEEESS-HHHHTTEEEEEEEEETTEEEEEEEPPEETTS-HHHHHHHT-SEEE-HHHHHHH-BTTBEEEEEEEEE-/--SHHHHHHHHHGGG-PEEESSEEEEEE--TTSSS-EEEEEEEEETTEEEEEEEEEEEEETTEEEEEEEEEESS-HHHHTTEEEEEEEEETTEEEEEEEPPEETTS-HHHHHHHT-SEEE-HHHHHHH-BTTBEEEEEEEEE-